Protein AF-A0A6G8Q8R7-F1 (afdb_monomer)

Radius of gyration: 25.83 Å; Cα contacts (8 Å, |Δi|>4): 378; chains: 1; bounding box: 47×75×87 Å

Foldseek 3Di:
DDDDDDDDDDDDDDDDDDDDDDDDDDDDDDDDDDDDDDDDDDDDDDDDDFPDPDPDDDDDDDDDDDDDDCPDQPVQLLVVLLVQLVCLLVVNAGPPPDVPDQAAQEAEQEFDDQDPPRHHDLQLLLLLVVVLVCVVVVSHQAYEYAFADDPYDDTRQVSSLVSSVVSPNDNVRYHGHHPDPDLLSRLQVVLVVCVVVVAQEYEYGHARSVQSVNCLSNVLSRHRYDYDHRCVGPCNPPPVSVVSSSVVSSVVSVVCSNPVVRGHDPDD

InterPro domains:
  IPR003848 Domain of unknown function DUF218 [PF02698] (106-239)
  IPR003848 Domain of unknown function DUF218 [cd06259] (106-253)
  IPR014729 Rossmann-like alpha/beta/alpha sandwich fold [G3DSA:3.40.50.620] (99-234)
  IPR051599 Cell Envelope Integrity and Synthesis Associated Protein [PTHR30336] (105-229)

pLDDT: mean 76.62, std 26.1, range [25.92, 98.75]

Structure (mmCIF, N/CA/C/O backbone):
data_AF-A0A6G8Q8R7-F1
#
_entry.id   AF-A0A6G8Q8R7-F1
#
loop_
_atom_site.group_PDB
_atom_site.id
_atom_site.type_symbol
_atom_site.label_atom_id
_atom_site.label_alt_id
_atom_site.label_comp_id
_atom_site.label_asym_id
_atom_site.label_entity_id
_atom_site.label_seq_id
_atom_site.pdbx_PDB_ins_code
_atom_site.Cartn_x
_atom_site.Cartn_y
_atom_site.Cartn_z
_atom_site.occupancy
_atom_site.B_iso_or_equiv
_atom_site.auth_seq_id
_atom_site.auth_comp_id
_atom_site.auth_asym_id
_atom_site.auth_atom_id
_atom_site.pdbx_PDB_model_num
ATOM 1 N N . MET A 1 1 ? -6.939 -31.362 57.458 1.00 43.97 1 MET A N 1
ATOM 2 C CA . MET A 1 1 ? -7.741 -32.439 56.838 1.00 43.97 1 MET A CA 1
ATOM 3 C C . MET A 1 1 ? -8.852 -31.807 56.014 1.00 43.97 1 MET A C 1
ATOM 5 O O . MET A 1 1 ? -9.764 -31.222 56.576 1.00 43.97 1 MET A O 1
ATOM 9 N N . ARG A 1 2 ? -8.697 -31.829 54.686 1.00 37.69 2 ARG A N 1
ATOM 10 C CA . ARG A 1 2 ? -9.661 -31.324 53.696 1.00 37.69 2 ARG A CA 1
ATOM 11 C C . ARG A 1 2 ? -10.749 -32.382 53.470 1.00 37.69 2 ARG A C 1
ATOM 13 O O . ARG A 1 2 ? -10.405 -33.553 53.345 1.00 37.69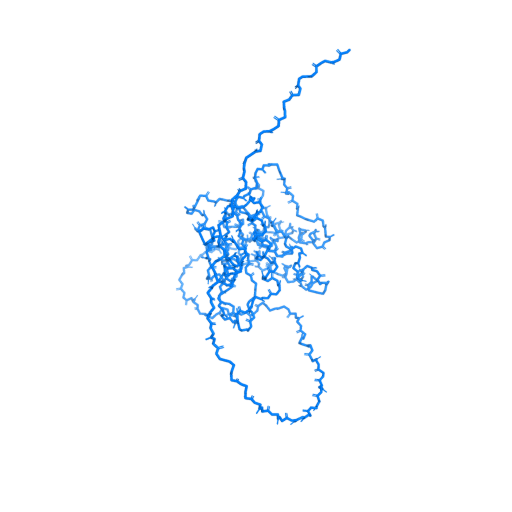 2 ARG A O 1
ATOM 20 N N . ARG A 1 3 ? -12.019 -31.983 53.358 1.00 43.38 3 ARG A N 1
ATOM 21 C CA . ARG A 1 3 ? -13.065 -32.779 52.695 1.00 43.38 3 ARG A CA 1
ATOM 22 C C . ARG A 1 3 ? -13.638 -31.957 51.546 1.00 43.38 3 ARG A C 1
ATOM 24 O O . ARG A 1 3 ? -14.248 -30.918 51.762 1.00 43.38 3 ARG A O 1
ATOM 31 N N . VAL A 1 4 ? -13.353 -32.430 50.342 1.00 49.56 4 VAL A N 1
ATOM 32 C CA . VAL A 1 4 ? -13.957 -32.033 49.069 1.00 49.56 4 VAL A CA 1
ATOM 33 C C . VAL A 1 4 ? -15.127 -32.992 48.828 1.00 49.56 4 VAL A C 1
ATOM 35 O O . VAL A 1 4 ? -14.943 -34.184 49.081 1.00 49.56 4 VAL A O 1
ATOM 38 N N . PRO A 1 5 ? -16.293 -32.547 48.340 1.00 56.31 5 PRO A N 1
ATOM 39 C CA . PRO A 1 5 ? -17.247 -33.445 47.708 1.00 56.31 5 PRO A CA 1
ATOM 40 C C . PRO A 1 5 ? -16.988 -33.499 46.198 1.00 56.31 5 PRO A C 1
ATOM 42 O O . PRO A 1 5 ? -17.049 -32.487 45.502 1.00 56.31 5 PRO A O 1
ATOM 45 N N . GLU A 1 6 ? -16.690 -34.704 45.721 1.00 39.25 6 GLU A N 1
ATOM 46 C CA . GLU A 1 6 ? -16.721 -35.103 44.316 1.00 39.25 6 GLU A CA 1
ATOM 47 C C . GLU A 1 6 ? -18.162 -35.090 43.790 1.00 39.25 6 GLU A C 1
ATOM 49 O O . GLU A 1 6 ? -19.072 -35.604 44.441 1.00 39.25 6 GLU A O 1
ATOM 54 N N . ILE A 1 7 ? -18.363 -34.570 42.578 1.00 47.28 7 ILE A N 1
ATOM 55 C CA . ILE A 1 7 ? -19.547 -34.866 41.767 1.00 47.28 7 ILE A CA 1
ATOM 56 C C . ILE A 1 7 ? -19.047 -35.215 40.362 1.00 47.28 7 ILE A C 1
ATOM 58 O O . ILE A 1 7 ? -18.476 -34.381 39.661 1.00 47.28 7 ILE A O 1
ATOM 62 N N . HIS A 1 8 ? -19.217 -36.486 39.995 1.00 43.44 8 HIS A N 1
ATOM 63 C CA . HIS A 1 8 ? -18.888 -37.060 38.688 1.00 43.44 8 HIS A CA 1
ATOM 64 C C . HIS A 1 8 ? -19.925 -36.651 37.608 1.00 43.44 8 HIS A C 1
ATOM 66 O O . HIS A 1 8 ? -21.044 -36.254 37.940 1.00 43.44 8 HIS A O 1
ATOM 72 N N . PRO A 1 9 ? -19.580 -36.763 36.308 1.00 44.16 9 PRO A N 1
ATOM 73 C CA . PRO A 1 9 ? -20.293 -36.178 35.182 1.00 44.16 9 PRO A CA 1
ATOM 74 C C . PRO A 1 9 ? -21.366 -37.116 34.610 1.00 44.16 9 PRO A C 1
ATOM 76 O O . PRO A 1 9 ? -21.192 -38.334 34.546 1.00 44.16 9 PRO A O 1
ATOM 79 N N . ALA A 1 10 ? -22.456 -36.537 34.106 1.00 39.41 10 ALA A N 1
ATOM 80 C CA . ALA A 1 10 ? -23.459 -37.262 33.335 1.00 39.41 10 ALA A CA 1
ATOM 81 C C . ALA A 1 10 ? -23.097 -37.250 31.841 1.00 39.41 10 ALA A C 1
ATOM 83 O O . ALA A 1 10 ? -23.277 -36.253 31.145 1.00 39.41 10 ALA A O 1
ATOM 84 N N . ALA A 1 11 ? -22.617 -38.393 31.353 1.00 37.38 11 ALA A N 1
ATOM 85 C CA . ALA A 1 11 ? -22.569 -38.738 29.939 1.00 37.38 11 ALA A CA 1
ATOM 86 C C . ALA A 1 11 ? -23.889 -39.417 29.518 1.00 37.38 11 ALA A C 1
ATOM 88 O O . ALA A 1 11 ? -24.319 -40.399 30.121 1.00 37.38 11 ALA A O 1
ATOM 89 N N . ARG A 1 12 ? -24.516 -38.909 28.455 1.00 39.84 12 ARG A N 1
ATOM 90 C CA . ARG A 1 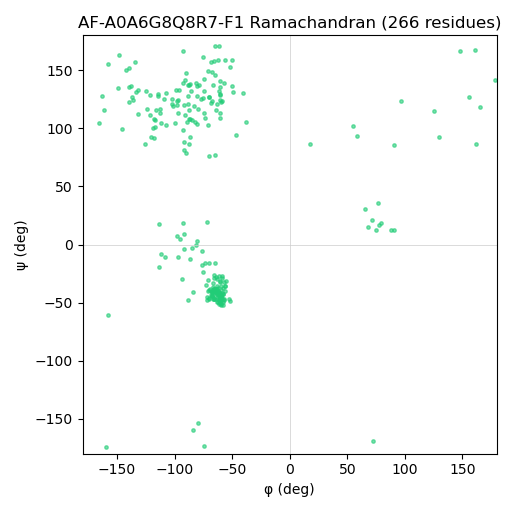12 ? -25.541 -39.554 27.608 1.00 39.84 12 ARG A CA 1
ATOM 91 C C . ARG A 1 12 ? -25.330 -38.954 26.215 1.00 39.84 12 ARG A C 1
ATOM 93 O O . ARG A 1 12 ? -25.169 -37.749 26.122 1.00 39.84 12 ARG A O 1
ATOM 100 N N . GLY A 1 13 ? -25.297 -39.636 25.083 1.00 32.91 13 GLY A N 1
ATOM 101 C CA . GLY A 1 13 ? -25.468 -41.024 24.692 1.00 32.91 13 GLY A CA 1
ATOM 102 C C . GLY A 1 13 ? -25.329 -41.026 23.160 1.00 32.91 13 GLY A C 1
ATOM 103 O O . GLY A 1 13 ? -25.736 -40.077 22.492 1.00 32.91 13 GLY A O 1
ATOM 104 N N . ILE A 1 14 ? -24.678 -42.050 22.621 1.00 37.16 14 ILE A N 1
ATOM 105 C CA . ILE A 1 14 ? -24.344 -42.223 21.202 1.00 37.16 14 ILE A CA 1
ATOM 106 C C . ILE A 1 14 ? -25.594 -42.614 20.396 1.00 37.16 14 ILE A C 1
ATOM 108 O O . ILE A 1 14 ? -26.380 -43.448 20.838 1.00 37.16 14 ILE A O 1
ATOM 112 N N . GLY A 1 15 ? -25.722 -42.096 19.170 1.00 33.47 15 GLY A N 1
ATOM 113 C CA . GLY A 1 15 ? -26.632 -42.622 18.149 1.00 33.47 15 GLY A CA 1
ATOM 114 C C . GLY A 1 15 ? -26.253 -42.137 16.738 1.00 33.47 15 GLY A C 1
ATOM 115 O O . GLY A 1 15 ? -26.321 -40.935 16.488 1.00 33.47 15 GLY A O 1
ATOM 116 N N . PRO A 1 16 ? -25.849 -43.020 15.801 1.00 42.03 16 PRO A N 1
ATOM 117 C CA . PRO A 1 16 ? -25.326 -42.622 14.495 1.00 42.03 16 PRO A CA 1
ATOM 118 C C . PRO A 1 16 ? -26.452 -42.471 13.461 1.00 42.03 16 PRO A C 1
ATOM 120 O O . PRO A 1 16 ? -27.319 -43.339 13.342 1.00 42.03 16 PRO A O 1
ATOM 123 N N . ARG A 1 17 ? -26.423 -41.416 12.634 1.00 39.69 17 ARG A N 1
ATOM 124 C CA . ARG A 1 17 ? -27.303 -41.305 11.456 1.00 39.69 17 ARG A CA 1
ATOM 125 C C . ARG A 1 17 ? -26.514 -41.216 10.147 1.00 39.69 17 ARG A C 1
ATOM 127 O O . ARG A 1 17 ? -26.026 -40.172 9.748 1.00 39.69 17 ARG A O 1
ATOM 134 N N . ARG A 1 18 ? -26.468 -42.390 9.507 1.00 38.56 18 ARG A N 1
ATOM 135 C CA . ARG A 1 18 ? -26.611 -42.693 8.070 1.00 38.56 18 ARG A CA 1
ATOM 136 C C . ARG A 1 18 ? -25.696 -41.968 7.071 1.00 38.56 18 ARG A C 1
ATOM 138 O O . ARG A 1 18 ? -25.984 -40.883 6.585 1.00 38.56 18 ARG A O 1
ATOM 145 N N . ARG A 1 19 ? -24.682 -42.724 6.629 1.00 33.94 19 ARG A N 1
ATOM 146 C CA . ARG A 1 19 ? -24.019 -42.590 5.324 1.00 33.94 19 ARG A CA 1
ATOM 147 C C . ARG A 1 19 ? -25.034 -42.816 4.195 1.00 33.94 19 ARG A C 1
ATOM 149 O O . ARG A 1 19 ? -25.505 -43.936 4.015 1.00 33.94 19 ARG A O 1
ATOM 156 N N . GLY A 1 20 ? -25.326 -41.775 3.422 1.00 33.81 20 GLY A N 1
ATOM 157 C CA . GLY A 1 20 ? -25.954 -41.885 2.107 1.00 33.81 20 GLY A CA 1
ATOM 158 C C . GLY A 1 20 ? -24.880 -42.078 1.042 1.00 33.81 20 GLY A C 1
ATOM 159 O O . GLY A 1 20 ? -24.117 -41.167 0.745 1.00 33.81 20 GLY A O 1
ATOM 160 N N . THR A 1 21 ? -24.788 -43.288 0.500 1.00 34.03 21 THR A N 1
ATOM 161 C CA . THR A 1 21 ? -23.950 -43.635 -0.652 1.00 34.03 21 THR A CA 1
ATOM 162 C C . THR A 1 21 ? -24.732 -43.300 -1.920 1.00 34.03 21 THR A C 1
ATOM 164 O O . THR A 1 21 ? -25.665 -44.016 -2.267 1.00 34.03 21 THR A O 1
ATOM 167 N N . VAL A 1 22 ? -24.359 -42.235 -2.634 1.00 39.81 22 VAL A N 1
ATOM 168 C CA . VAL A 1 22 ? -24.833 -42.011 -4.009 1.00 39.81 22 VAL A CA 1
ATOM 169 C C . VAL A 1 22 ? -23.733 -42.456 -4.962 1.00 39.81 22 VAL A C 1
ATOM 171 O O . VAL A 1 22 ? -22.691 -41.825 -5.116 1.00 39.81 22 VAL A O 1
ATOM 174 N N . ARG A 1 23 ? -23.964 -43.625 -5.557 1.00 34.00 23 ARG A N 1
ATOM 175 C CA . ARG A 1 23 ? -23.093 -44.300 -6.516 1.00 34.00 23 ARG A CA 1
ATOM 176 C C . ARG A 1 23 ? -23.444 -43.792 -7.921 1.00 34.00 23 ARG A C 1
ATOM 178 O O . ARG A 1 23 ? -24.258 -44.394 -8.609 1.00 34.00 23 ARG A O 1
ATOM 185 N N . GLY A 1 24 ? -22.846 -42.677 -8.337 1.00 33.47 24 GLY A N 1
ATOM 186 C CA . GLY A 1 24 ? -22.948 -42.142 -9.700 1.00 33.47 24 GLY A CA 1
ATOM 187 C C . GLY A 1 24 ? -21.809 -42.649 -10.583 1.00 33.47 24 GLY A C 1
ATOM 188 O O . GLY A 1 24 ? -20.693 -42.144 -10.529 1.00 33.47 24 GLY A O 1
ATOM 189 N N . ARG A 1 25 ? -22.083 -43.687 -11.374 1.00 35.06 25 ARG A N 1
ATOM 190 C CA . ARG A 1 25 ? -21.183 -44.286 -12.369 1.00 35.06 25 ARG A CA 1
ATOM 191 C C . ARG A 1 25 ? -21.089 -43.359 -13.592 1.00 35.06 25 ARG A C 1
ATOM 193 O O . ARG A 1 25 ? -22.060 -43.263 -14.331 1.00 35.06 25 ARG A O 1
ATOM 200 N N . VAL A 1 26 ? -19.923 -42.764 -13.863 1.00 38.59 26 VAL A N 1
ATOM 201 C CA . VAL A 1 26 ? -19.613 -42.166 -15.178 1.00 38.59 26 VAL A CA 1
ATOM 202 C C . VAL A 1 26 ? -18.363 -42.827 -15.756 1.00 38.59 26 VAL A C 1
ATOM 204 O O . VAL A 1 26 ? -17.358 -43.038 -15.080 1.00 38.59 26 VAL A O 1
ATOM 207 N N . ARG A 1 27 ? -18.518 -43.266 -17.007 1.00 32.56 27 ARG A N 1
ATOM 208 C CA . ARG A 1 27 ? -17.629 -44.124 -17.790 1.00 32.56 27 ARG A CA 1
ATOM 209 C C . ARG A 1 27 ? -16.238 -43.515 -17.986 1.00 32.56 27 ARG A C 1
ATOM 211 O O . ARG A 1 27 ? -16.108 -42.376 -18.413 1.00 32.56 27 ARG A O 1
ATOM 218 N N . ARG A 1 28 ? -15.216 -44.356 -17.798 1.00 30.97 28 ARG A N 1
ATOM 219 C CA . ARG A 1 28 ? -13.896 -44.210 -18.419 1.00 30.97 28 ARG A CA 1
ATOM 220 C C . ARG A 1 28 ? -14.012 -44.497 -19.918 1.00 30.97 28 ARG A C 1
ATOM 222 O O . ARG A 1 28 ? -14.443 -45.585 -20.291 1.00 30.97 28 ARG A O 1
ATOM 229 N N . THR A 1 29 ? -13.543 -43.577 -20.746 1.00 35.56 29 THR A N 1
ATOM 230 C CA . THR A 1 29 ? -13.064 -43.859 -22.103 1.00 35.56 29 THR A CA 1
ATOM 231 C C . THR A 1 29 ? -11.563 -43.596 -22.115 1.00 35.56 29 THR A C 1
ATOM 233 O O . THR A 1 29 ? -11.100 -42.485 -21.878 1.00 35.56 29 THR A O 1
ATOM 236 N N . VAL A 1 30 ? -10.799 -44.672 -22.298 1.00 33.09 30 VAL A N 1
ATOM 237 C CA . VAL A 1 30 ? -9.343 -44.661 -22.451 1.00 33.09 30 VAL A CA 1
ATOM 238 C C . VAL A 1 30 ? -9.070 -44.535 -23.946 1.00 33.09 30 VAL A C 1
ATOM 240 O O . VAL A 1 30 ? -9.374 -45.454 -24.699 1.00 33.09 30 VAL A O 1
ATOM 243 N N . GLY A 1 31 ? -8.532 -43.393 -24.369 1.00 31.06 31 GLY A N 1
ATOM 244 C CA . GLY A 1 31 ? -7.982 -43.184 -25.705 1.00 31.06 31 GLY A CA 1
ATOM 245 C C . GLY A 1 31 ? -6.464 -43.129 -25.611 1.00 31.06 31 GLY A C 1
ATOM 246 O O . GLY A 1 31 ? -5.905 -42.141 -25.145 1.00 31.06 31 GLY A O 1
ATOM 247 N N . ALA A 1 32 ? -5.811 -44.221 -26.001 1.00 32.91 32 ALA A N 1
ATOM 248 C CA . ALA A 1 32 ? -4.367 -44.321 -26.118 1.00 32.91 32 ALA A CA 1
ATOM 249 C C . ALA A 1 32 ? -3.890 -43.578 -27.378 1.00 32.91 32 ALA A C 1
ATOM 251 O O . ALA A 1 32 ? -4.343 -43.870 -28.479 1.00 32.91 32 ALA A O 1
ATOM 252 N N . GLY A 1 33 ? -2.948 -42.650 -27.213 1.00 30.53 33 GLY A N 1
ATOM 253 C CA . GLY A 1 33 ? -2.247 -41.977 -28.303 1.00 30.53 33 GLY A CA 1
ATOM 254 C C . GLY A 1 33 ? -0.814 -41.695 -27.873 1.00 30.53 33 GLY A C 1
ATOM 255 O O . GLY A 1 33 ? -0.554 -40.776 -27.104 1.00 30.53 33 GLY A O 1
ATOM 256 N N . ARG A 1 34 ? 0.106 -42.552 -28.314 1.00 30.66 34 ARG A N 1
ATOM 257 C CA . ARG A 1 34 ? 1.537 -42.536 -28.001 1.00 30.66 34 ARG A CA 1
ATOM 258 C C . ARG A 1 34 ? 2.273 -41.954 -29.204 1.00 30.66 34 ARG A C 1
ATOM 260 O O . ARG A 1 34 ? 2.223 -42.572 -30.258 1.00 30.66 34 ARG A O 1
ATOM 267 N N . LEU A 1 35 ? 3.012 -40.856 -29.037 1.00 36.50 35 LEU A N 1
ATOM 268 C CA . LEU A 1 35 ? 4.122 -40.491 -29.924 1.00 36.50 35 LEU A CA 1
ATOM 269 C C . LEU A 1 35 ? 5.301 -39.946 -29.098 1.00 36.50 35 LEU A C 1
ATOM 271 O O . LEU A 1 35 ? 5.164 -39.009 -28.317 1.00 36.50 35 LEU A O 1
ATOM 275 N N . ARG A 1 36 ? 6.450 -40.617 -29.271 1.00 30.28 36 ARG A N 1
ATOM 276 C CA . ARG A 1 36 ? 7.832 -40.161 -29.005 1.00 30.28 36 ARG A CA 1
ATOM 277 C C . ARG A 1 36 ? 8.094 -38.857 -29.790 1.00 30.28 36 ARG A C 1
ATOM 279 O O . ARG A 1 36 ? 7.452 -38.667 -30.810 1.00 30.28 36 ARG A O 1
ATOM 286 N N . GLY A 1 37 ? 9.038 -37.969 -29.488 1.00 27.61 37 GLY A N 1
ATOM 287 C CA . GLY A 1 37 ? 10.196 -37.939 -28.595 1.00 27.61 37 GLY A CA 1
ATOM 288 C C . GLY A 1 37 ? 11.142 -36.805 -29.059 1.00 27.61 37 GLY A C 1
ATOM 289 O O . GLY A 1 37 ? 10.984 -36.310 -30.171 1.00 27.61 37 GLY A O 1
ATOM 290 N N . GLY A 1 38 ? 12.128 -36.441 -28.227 1.00 28.58 38 GLY A N 1
ATOM 291 C CA . GLY A 1 38 ? 13.194 -35.456 -28.511 1.00 28.58 38 GLY A CA 1
ATOM 292 C C . GLY A 1 38 ? 12.862 -34.063 -27.959 1.00 28.58 38 GLY A C 1
ATOM 293 O O . GLY A 1 38 ? 11.796 -33.541 -28.235 1.00 28.58 38 GLY A O 1
ATOM 294 N N . GLY A 1 39 ? 13.652 -33.403 -27.115 1.00 25.92 39 GLY A N 1
ATOM 295 C CA . GLY A 1 39 ? 15.092 -33.467 -26.877 1.00 25.92 39 GLY A CA 1
ATOM 296 C C . GLY A 1 39 ? 15.628 -32.039 -27.026 1.00 25.92 39 GLY A C 1
ATOM 297 O O . GLY A 1 39 ? 15.547 -31.493 -28.119 1.00 25.92 39 GLY A O 1
ATOM 298 N N . GLY A 1 40 ? 16.137 -31.436 -25.946 1.00 27.81 40 GLY A N 1
ATOM 299 C CA . GLY A 1 40 ? 16.845 -30.149 -26.000 1.00 27.81 40 GLY A CA 1
ATOM 300 C C . GLY A 1 40 ? 16.358 -29.108 -24.994 1.00 27.81 40 GLY A C 1
ATOM 301 O O . GLY A 1 40 ? 15.461 -28.324 -25.283 1.00 27.81 40 GLY A O 1
ATOM 302 N N . ASP A 1 41 ? 17.003 -29.087 -23.830 1.00 40.00 41 ASP A N 1
ATOM 303 C CA . ASP A 1 41 ? 17.100 -27.915 -22.958 1.00 40.00 41 ASP A CA 1
ATOM 304 C C . ASP A 1 41 ? 18.099 -26.928 -23.590 1.00 40.00 41 ASP A C 1
ATOM 306 O O . ASP A 1 41 ? 19.189 -27.345 -24.000 1.00 40.00 41 ASP A O 1
ATOM 310 N N . PRO A 1 42 ? 17.755 -25.632 -23.689 1.00 36.19 42 PRO A N 1
ATOM 311 C CA . PRO A 1 42 ? 18.771 -24.654 -23.348 1.00 36.19 42 PRO A CA 1
ATOM 312 C C . PRO A 1 42 ? 18.227 -23.509 -22.487 1.00 36.19 42 PRO A C 1
ATOM 314 O O . PRO A 1 42 ? 17.379 -22.716 -22.893 1.00 36.19 42 PRO A O 1
ATOM 317 N N . ALA A 1 43 ? 18.894 -23.345 -21.348 1.00 30.77 43 ALA A N 1
ATOM 318 C CA . ALA A 1 43 ? 19.264 -22.067 -20.755 1.00 30.77 43 ALA A CA 1
ATOM 319 C C . ALA A 1 43 ? 18.107 -21.107 -20.430 1.00 30.77 43 ALA A C 1
ATOM 321 O O . ALA A 1 43 ? 17.750 -20.197 -21.181 1.00 30.77 43 ALA A O 1
ATOM 322 N N . VAL A 1 44 ? 17.658 -21.220 -19.180 1.00 37.62 44 VAL A N 1
ATOM 323 C CA . VAL A 1 44 ? 16.979 -20.179 -18.402 1.00 37.62 44 VAL A CA 1
ATOM 324 C C . VAL A 1 44 ? 17.737 -18.846 -18.518 1.00 37.62 44 VAL A C 1
ATOM 326 O O . VAL A 1 44 ? 18.664 -18.551 -17.760 1.00 37.62 44 VAL A O 1
ATOM 329 N N . ARG A 1 45 ? 17.325 -17.994 -19.462 1.00 30.48 45 ARG A N 1
ATOM 330 C CA . ARG A 1 45 ? 17.718 -16.581 -19.501 1.00 30.48 45 ARG A CA 1
ATOM 331 C C . ARG A 1 45 ? 16.846 -15.811 -18.514 1.00 30.48 45 ARG A C 1
ATOM 333 O O . ARG A 1 45 ? 15.683 -15.526 -18.773 1.00 30.48 45 ARG A O 1
ATOM 340 N N . ARG A 1 46 ? 17.434 -15.464 -17.367 1.00 30.11 46 ARG A N 1
ATOM 341 C CA . ARG A 1 46 ? 16.866 -14.527 -16.388 1.00 30.11 46 ARG A CA 1
ATOM 342 C C . ARG A 1 46 ? 16.658 -13.153 -17.048 1.00 30.11 46 ARG A C 1
ATOM 344 O O . ARG A 1 46 ? 17.654 -12.566 -17.481 1.00 30.11 46 ARG A O 1
ATOM 351 N N . PRO A 1 47 ? 15.444 -12.579 -17.082 1.00 33.44 47 PRO A N 1
ATOM 352 C CA . PRO A 1 47 ? 15.316 -11.152 -17.312 1.00 33.44 47 PRO A CA 1
ATOM 353 C C . PRO A 1 47 ? 15.826 -10.409 -16.072 1.00 33.44 47 PRO A C 1
ATOM 355 O O . PRO A 1 47 ? 15.432 -10.690 -14.939 1.00 33.44 47 PRO A O 1
ATOM 358 N N . ARG A 1 48 ? 16.757 -9.478 -16.294 1.00 31.12 48 ARG A N 1
ATOM 359 C CA . ARG A 1 48 ? 17.263 -8.546 -15.282 1.00 31.12 48 ARG A CA 1
ATOM 360 C C . ARG A 1 48 ? 16.107 -7.639 -14.838 1.00 31.12 48 ARG A C 1
ATOM 362 O O . ARG A 1 48 ? 15.597 -6.875 -15.649 1.00 31.12 48 ARG A O 1
ATOM 369 N N . HIS A 1 49 ? 15.708 -7.724 -13.570 1.00 33.19 49 HIS A N 1
ATOM 370 C CA . HIS A 1 49 ? 14.723 -6.835 -12.948 1.00 33.19 49 HIS A CA 1
ATOM 371 C C . HIS A 1 49 ? 15.417 -5.698 -12.175 1.00 33.19 49 HIS A C 1
ATOM 373 O O . HIS A 1 49 ? 16.228 -5.952 -11.285 1.00 33.19 49 HIS A O 1
ATOM 379 N N . ALA A 1 50 ? 15.062 -4.456 -12.519 1.00 32.34 50 ALA A N 1
ATOM 380 C CA . ALA A 1 50 ? 15.219 -3.203 -11.766 1.00 32.34 50 ALA A CA 1
ATOM 381 C C . ALA A 1 50 ? 14.179 -2.189 -12.326 1.00 32.34 50 ALA A C 1
ATOM 383 O O . ALA A 1 50 ? 13.695 -2.406 -13.436 1.00 32.34 50 ALA A O 1
ATOM 384 N N . PRO A 1 51 ? 13.741 -1.175 -11.556 1.00 36.84 51 PRO A N 1
ATOM 385 C CA . PRO A 1 51 ? 12.345 -1.035 -11.137 1.00 36.84 51 PRO A CA 1
ATOM 386 C C . PRO A 1 51 ? 11.461 -0.274 -12.135 1.00 36.84 51 PRO A C 1
ATOM 388 O O . PRO A 1 51 ? 11.843 0.763 -12.670 1.00 36.84 51 PRO A O 1
ATOM 391 N N . ASP A 1 52 ? 10.254 -0.801 -12.339 1.00 36.59 52 ASP A N 1
ATOM 392 C CA . ASP A 1 52 ? 9.266 -0.288 -13.285 1.00 36.59 52 ASP A CA 1
ATOM 393 C C . ASP A 1 52 ? 8.424 0.815 -12.622 1.00 36.59 52 ASP A C 1
ATOM 395 O O . ASP A 1 52 ? 7.451 0.552 -11.924 1.00 36.59 52 ASP A O 1
ATOM 399 N N . GLU A 1 53 ? 8.859 2.061 -12.797 1.00 41.22 53 GLU A N 1
ATOM 400 C CA . GLU A 1 53 ? 8.086 3.283 -12.526 1.00 41.22 53 GLU A CA 1
ATOM 401 C C . GLU A 1 53 ? 7.359 3.753 -13.808 1.00 41.22 53 GLU A C 1
ATOM 403 O O . GLU A 1 53 ? 6.971 4.911 -13.938 1.00 41.22 53 GLU A O 1
ATOM 408 N N . ARG A 1 54 ? 7.205 2.864 -14.806 1.00 44.34 54 ARG A N 1
ATOM 409 C CA . ARG A 1 54 ? 6.606 3.168 -16.109 1.00 44.34 54 ARG A CA 1
ATOM 410 C C . ARG A 1 54 ? 5.461 2.216 -16.433 1.00 44.34 54 ARG A C 1
ATOM 412 O O . ARG A 1 54 ? 5.595 1.295 -17.233 1.00 44.34 54 ARG A O 1
ATOM 419 N N . GLN A 1 55 ? 4.273 2.561 -15.964 1.00 40.56 55 GLN A N 1
ATOM 420 C CA . GLN A 1 55 ? 3.132 2.552 -16.874 1.00 40.56 55 GLN A CA 1
ATOM 421 C C . GLN A 1 55 ? 2.616 3.975 -16.966 1.00 40.56 55 GLN A C 1
ATOM 423 O O . GLN A 1 55 ? 2.146 4.574 -16.011 1.00 40.56 55 GLN A O 1
ATOM 428 N N . HIS A 1 56 ? 2.893 4.552 -18.125 1.00 33.56 56 HIS A N 1
ATOM 429 C CA . HIS A 1 56 ? 2.643 5.932 -18.460 1.00 33.56 56 HIS A CA 1
ATOM 430 C C . HIS A 1 56 ? 1.158 6.265 -18.337 1.00 33.56 56 HIS A C 1
ATOM 432 O O . HIS A 1 56 ? 0.354 5.699 -19.075 1.00 33.56 56 HIS A O 1
ATOM 438 N N . ALA A 1 57 ? 0.867 7.269 -17.508 1.00 35.53 57 ALA A N 1
ATOM 439 C CA . ALA A 1 57 ? -0.276 8.156 -17.649 1.00 35.53 57 ALA A CA 1
ATOM 440 C C . ALA A 1 57 ? -0.510 8.456 -19.140 1.00 35.53 57 ALA A C 1
ATOM 442 O O . ALA A 1 57 ? 0.254 9.194 -19.774 1.00 35.53 57 ALA A O 1
ATOM 443 N N . ARG A 1 58 ? -1.541 7.847 -19.723 1.00 30.94 58 ARG A N 1
ATOM 444 C CA . ARG A 1 58 ? -2.079 8.243 -21.022 1.00 30.94 58 ARG A CA 1
ATOM 445 C C . ARG A 1 58 ? -3.510 8.705 -20.816 1.00 30.94 58 ARG A C 1
ATOM 447 O O . ARG A 1 58 ? -4.427 7.903 -20.783 1.00 30.94 58 ARG A O 1
ATOM 454 N N . GLY A 1 59 ? -3.641 10.029 -20.785 1.00 31.30 59 GLY A N 1
ATOM 455 C CA . GLY A 1 59 ? -4.836 10.736 -21.223 1.00 31.30 59 GLY A CA 1
ATOM 456 C C . GLY A 1 59 ? -5.882 10.984 -20.148 1.00 31.30 59 GLY A C 1
ATOM 457 O O . GLY A 1 59 ? -6.868 10.266 -20.090 1.00 31.30 59 GLY A O 1
ATOM 458 N N . SER A 1 60 ? -5.719 12.079 -19.400 1.00 29.16 60 SER A N 1
ATOM 459 C CA . SER A 1 60 ? -6.806 13.028 -19.110 1.00 29.16 60 SER A CA 1
ATOM 460 C C . SER A 1 60 ? -6.234 14.336 -18.552 1.00 29.16 60 SER A C 1
ATOM 462 O O . SER A 1 60 ? -5.807 14.422 -17.407 1.00 29.16 60 SER A O 1
ATOM 464 N N . ALA A 1 61 ? -6.215 15.367 -19.390 1.00 32.50 61 ALA A N 1
ATOM 465 C CA . ALA A 1 61 ? -6.302 16.772 -18.999 1.00 32.50 61 ALA A CA 1
ATOM 466 C C . ALA A 1 61 ? -7.168 17.457 -20.079 1.00 32.50 61 ALA A C 1
ATOM 468 O O . ALA A 1 61 ? -7.102 17.001 -21.224 1.00 32.50 61 ALA A O 1
ATOM 469 N N . PRO A 1 62 ? -7.941 18.523 -19.784 1.00 43.66 62 PRO A N 1
ATOM 470 C CA . PRO A 1 62 ? -7.722 19.463 -18.683 1.00 43.66 62 PRO A CA 1
ATOM 471 C C . PRO A 1 62 ? -8.975 19.824 -17.862 1.00 43.66 62 PRO A C 1
ATOM 473 O O . PRO A 1 62 ? -10.097 19.814 -18.358 1.00 43.66 62 PRO A O 1
ATOM 476 N N . GLY A 1 63 ? -8.756 20.266 -16.624 1.00 32.75 63 GLY A N 1
ATOM 477 C CA . GLY A 1 63 ? -9.770 20.989 -15.861 1.00 32.75 63 GLY A CA 1
ATOM 478 C C . GLY A 1 63 ? -9.475 21.013 -14.372 1.00 32.75 63 GLY A C 1
ATOM 479 O O . GLY A 1 63 ? -9.917 20.125 -13.666 1.00 32.75 63 GLY A O 1
ATOM 480 N N . GLU A 1 64 ? -8.683 21.991 -13.928 1.00 38.84 64 GLU A N 1
ATOM 481 C CA . GLU A 1 64 ? -8.968 22.856 -12.768 1.00 38.84 64 GLU A CA 1
ATOM 482 C C . GLU A 1 64 ? -7.695 23.595 -12.339 1.00 38.84 64 GLU A C 1
ATOM 484 O O . GLU A 1 64 ? -6.654 23.018 -12.018 1.00 38.84 64 GLU A O 1
ATOM 489 N N . GLY A 1 65 ? -7.773 24.924 -12.414 1.00 44.56 65 GLY A N 1
ATOM 490 C CA . GLY A 1 65 ? -6.685 25.823 -12.081 1.00 44.56 65 GLY A CA 1
ATOM 491 C C . GLY A 1 65 ? -6.372 25.783 -10.592 1.00 44.56 65 GLY A C 1
ATOM 492 O O . GLY A 1 65 ? -7.211 26.094 -9.755 1.00 44.56 65 GLY A O 1
ATOM 493 N N . ILE A 1 66 ? -5.119 25.483 -10.266 1.00 44.53 66 ILE A N 1
ATOM 494 C CA . ILE A 1 66 ? -4.552 25.760 -8.950 1.00 44.53 66 ILE A CA 1
ATOM 495 C C . ILE A 1 66 ? -3.400 26.728 -9.179 1.00 44.53 66 ILE A C 1
ATOM 497 O O . ILE A 1 66 ? -2.257 26.338 -9.417 1.00 44.53 66 ILE A O 1
ATOM 501 N N . GLY A 1 67 ? -3.708 28.022 -9.111 1.00 45.91 67 GLY A N 1
ATOM 502 C CA . GLY A 1 67 ? -2.683 29.022 -8.867 1.00 45.91 67 GLY A CA 1
ATOM 503 C C . GLY A 1 67 ? -2.044 28.718 -7.515 1.00 45.91 67 GLY A C 1
ATOM 504 O O . GLY A 1 67 ? -2.677 28.891 -6.477 1.00 45.91 67 GLY A O 1
ATOM 505 N N . ARG A 1 68 ? -0.798 28.238 -7.499 1.00 50.06 68 ARG A N 1
ATOM 506 C CA . ARG A 1 68 ? -0.025 28.120 -6.259 1.00 50.06 68 ARG A CA 1
ATOM 507 C C . ARG A 1 68 ? 1.284 28.873 -6.383 1.00 50.06 68 ARG A C 1
ATOM 509 O O . ARG A 1 68 ? 2.160 28.528 -7.169 1.00 50.06 68 ARG A O 1
ATOM 516 N N . ARG A 1 69 ? 1.391 29.894 -5.527 1.00 43.66 69 ARG A N 1
ATOM 517 C CA . ARG A 1 69 ? 2.647 30.466 -5.047 1.00 43.66 69 ARG A CA 1
ATOM 518 C C . ARG A 1 69 ? 3.635 29.330 -4.775 1.00 43.66 69 ARG A C 1
ATOM 520 O O . ARG A 1 69 ? 3.293 28.376 -4.074 1.00 43.66 69 ARG A O 1
ATOM 527 N N . LEU A 1 70 ? 4.848 29.461 -5.303 1.00 40.62 70 LEU A N 1
ATOM 528 C CA . LEU A 1 70 ? 5.998 28.620 -4.980 1.00 40.62 70 LEU A CA 1
ATOM 529 C C . LEU A 1 70 ? 6.371 28.837 -3.503 1.00 40.62 70 LEU A C 1
ATOM 531 O O . LEU A 1 70 ? 7.296 29.575 -3.183 1.00 40.62 70 LEU A O 1
ATOM 535 N N . SER A 1 71 ? 5.624 28.245 -2.571 1.00 53.34 71 SER A N 1
ATOM 536 C CA . SER A 1 71 ? 6.134 28.048 -1.217 1.00 53.34 71 SER A CA 1
ATOM 537 C C . SER A 1 71 ? 7.250 27.012 -1.329 1.00 53.34 71 SER A C 1
ATOM 539 O O . SER A 1 71 ? 7.001 25.927 -1.856 1.00 53.34 71 SER A O 1
ATOM 541 N N . GLY A 1 72 ? 8.465 27.362 -0.904 1.00 60.44 72 GLY A N 1
ATOM 542 C CA . GLY A 1 72 ? 9.656 26.523 -1.046 1.00 60.44 72 GLY A CA 1
ATOM 543 C C . GLY A 1 72 ? 9.468 25.082 -0.556 1.00 60.44 72 GLY A C 1
ATOM 544 O O . GLY A 1 72 ? 8.574 24.787 0.238 1.00 60.44 72 GLY A O 1
ATOM 545 N N . ILE A 1 73 ? 10.328 24.181 -1.042 1.00 62.44 73 ILE A N 1
ATOM 546 C CA . ILE A 1 73 ? 10.331 22.758 -0.668 1.00 62.44 73 ILE A CA 1
ATOM 547 C C . ILE A 1 73 ? 10.283 22.646 0.867 1.00 62.44 73 ILE A C 1
ATOM 549 O O . ILE A 1 73 ? 11.094 23.302 1.530 1.00 62.44 73 ILE A O 1
ATOM 553 N N . PRO A 1 74 ? 9.388 21.825 1.457 1.00 73.12 74 PRO A N 1
ATOM 554 C CA . PRO A 1 74 ? 9.322 21.629 2.903 1.00 73.12 74 PRO A CA 1
ATOM 555 C C . PRO A 1 74 ? 10.550 20.839 3.388 1.00 73.12 74 PRO A C 1
ATOM 557 O O . PRO A 1 74 ? 10.477 19.645 3.676 1.00 73.12 74 PRO A O 1
ATOM 560 N N . PHE A 1 75 ? 11.702 21.510 3.467 1.00 80.38 75 PHE A N 1
ATOM 561 C CA . PHE A 1 75 ? 13.017 20.904 3.686 1.00 80.38 75 PHE A CA 1
ATOM 562 C C . PHE A 1 75 ? 13.070 20.064 4.965 1.00 80.38 75 PHE A C 1
ATOM 564 O O . PHE A 1 75 ? 13.613 18.964 4.957 1.00 80.38 75 PHE A O 1
ATOM 571 N N . LYS A 1 76 ? 12.432 20.537 6.046 1.00 83.31 76 LYS A N 1
ATOM 572 C CA . LYS A 1 76 ? 12.338 19.798 7.316 1.00 83.31 76 LYS A CA 1
ATOM 573 C C . LYS A 1 76 ? 11.606 18.463 7.156 1.00 83.31 76 LYS A C 1
ATOM 575 O O . LYS A 1 76 ? 12.095 17.446 7.635 1.00 83.31 76 LYS A O 1
ATOM 580 N N . GLY A 1 77 ? 10.474 18.458 6.452 1.00 84.75 77 GLY A N 1
ATOM 581 C CA . GLY A 1 77 ? 9.689 17.244 6.237 1.00 84.75 77 GLY A CA 1
ATOM 582 C C . GLY A 1 77 ? 10.345 16.277 5.248 1.00 84.75 77 GLY A C 1
ATOM 583 O O . GLY A 1 77 ? 10.273 15.064 5.436 1.00 84.75 77 GLY A O 1
ATOM 584 N N . LEU A 1 78 ? 11.038 16.792 4.227 1.00 88.75 78 LEU A N 1
ATOM 585 C CA . LEU A 1 78 ? 11.846 15.964 3.327 1.00 88.75 78 LEU A CA 1
ATOM 586 C C . LEU A 1 78 ? 13.021 15.314 4.074 1.00 88.75 78 LEU A C 1
ATOM 588 O O . LEU A 1 78 ? 13.225 14.108 3.960 1.00 88.75 78 LEU A O 1
ATOM 592 N N . LEU A 1 79 ? 13.760 16.089 4.875 1.00 90.06 79 LEU A N 1
ATOM 593 C CA . LEU A 1 79 ? 14.858 15.572 5.691 1.00 90.06 79 LEU A CA 1
ATOM 594 C C . LEU A 1 79 ? 14.362 14.509 6.676 1.00 90.06 79 LEU A C 1
ATOM 596 O O . LEU A 1 79 ? 14.972 13.448 6.781 1.00 90.06 79 LEU A O 1
ATOM 600 N N . PHE A 1 80 ? 13.237 14.760 7.350 1.00 89.75 80 PHE A N 1
ATOM 601 C CA . PHE A 1 80 ? 12.607 13.778 8.228 1.00 89.75 80 PHE A CA 1
ATOM 602 C C . PHE A 1 80 ? 12.261 12.487 7.476 1.00 89.75 80 PHE A C 1
ATOM 604 O O . PHE A 1 80 ? 12.666 11.412 7.910 1.00 89.75 80 PHE A O 1
ATOM 611 N N . GLY A 1 81 ? 11.593 12.580 6.321 1.00 90.62 81 GLY A N 1
ATOM 612 C CA . GLY A 1 81 ? 11.243 11.413 5.506 1.00 90.62 81 GLY A CA 1
ATOM 613 C C . GLY A 1 81 ? 12.465 10.598 5.067 1.00 90.62 81 GLY A C 1
ATOM 614 O O . GLY A 1 81 ? 12.449 9.373 5.149 1.00 90.62 81 GLY A O 1
ATOM 615 N N . LEU A 1 82 ? 13.556 11.256 4.666 1.00 93.38 82 LEU A N 1
ATOM 616 C CA . LEU A 1 82 ? 14.804 10.579 4.293 1.00 93.38 82 LEU A CA 1
ATOM 617 C C . LEU A 1 82 ? 15.487 9.900 5.493 1.00 93.38 82 LEU A C 1
ATOM 619 O O . LEU A 1 82 ? 15.996 8.785 5.365 1.00 93.38 82 LEU A O 1
ATOM 623 N N . LEU A 1 83 ? 15.485 10.540 6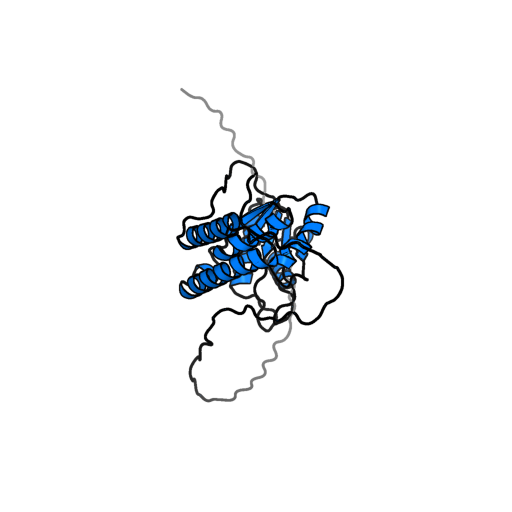.667 1.00 93.12 83 LEU A N 1
ATOM 624 C CA . LEU A 1 83 ? 16.018 9.951 7.899 1.00 93.12 83 LEU A CA 1
ATOM 625 C C . LEU A 1 83 ? 15.183 8.756 8.369 1.00 93.12 83 LEU A C 1
ATOM 627 O O . LEU A 1 83 ? 15.748 7.758 8.819 1.00 93.12 83 LEU A O 1
ATOM 631 N N . GLU A 1 84 ? 13.862 8.841 8.242 1.00 92.44 84 GLU A N 1
ATOM 632 C CA . GLU A 1 84 ? 12.941 7.752 8.556 1.00 92.44 84 GLU A CA 1
ATOM 633 C C . GLU A 1 84 ? 13.149 6.569 7.604 1.00 92.44 84 GLU A C 1
ATOM 635 O O . GLU A 1 84 ? 13.322 5.435 8.047 1.00 92.44 84 GLU A O 1
ATOM 640 N N . LEU A 1 85 ? 13.271 6.835 6.300 1.00 93.31 85 LEU A N 1
ATOM 641 C CA . LEU A 1 85 ? 13.594 5.820 5.298 1.00 93.31 85 LEU A CA 1
ATOM 642 C C . LEU A 1 85 ? 14.929 5.122 5.597 1.00 93.31 85 LEU A C 1
ATOM 644 O O . LEU A 1 85 ? 15.021 3.895 5.519 1.00 93.31 85 LEU A O 1
ATOM 648 N N . LEU A 1 86 ? 15.956 5.880 5.992 1.00 94.44 86 LEU A N 1
ATOM 649 C CA . LEU A 1 86 ? 17.240 5.321 6.416 1.00 94.44 86 LEU A CA 1
ATOM 650 C C . LEU A 1 86 ? 17.116 4.501 7.711 1.00 94.44 86 LEU A C 1
ATOM 652 O O . LEU A 1 86 ? 17.767 3.464 7.842 1.00 94.44 86 LEU A O 1
ATOM 656 N N . SER A 1 87 ? 16.294 4.943 8.665 1.00 92.69 87 SER A N 1
ATOM 657 C CA . SER A 1 87 ? 16.009 4.216 9.908 1.00 92.69 87 SER A CA 1
ATOM 658 C C . SER A 1 87 ? 15.393 2.846 9.618 1.00 92.69 87 SER A C 1
ATOM 660 O O . SER A 1 87 ? 15.926 1.822 10.060 1.00 92.69 87 SER A O 1
ATOM 662 N N . VAL A 1 88 ? 14.343 2.821 8.791 1.00 92.31 88 VAL A N 1
ATOM 663 C CA . VAL A 1 88 ? 13.673 1.593 8.350 1.00 92.31 88 VAL A CA 1
ATOM 664 C C . VAL A 1 88 ? 14.653 0.697 7.603 1.00 92.31 88 VAL A C 1
ATOM 666 O O . VAL A 1 88 ? 14.782 -0.470 7.956 1.00 92.31 88 VAL A O 1
ATOM 669 N N . TYR A 1 89 ? 15.422 1.233 6.650 1.00 92.75 89 TYR A N 1
ATOM 670 C CA . TYR A 1 89 ? 16.427 0.470 5.900 1.00 92.75 89 TYR A CA 1
ATOM 671 C C . TYR A 1 89 ? 17.469 -0.210 6.803 1.00 92.75 89 TYR A C 1
ATOM 673 O O . TYR A 1 89 ? 17.888 -1.336 6.534 1.00 92.75 89 TYR A O 1
ATOM 681 N N . ARG A 1 90 ? 17.859 0.442 7.907 1.00 92.81 90 ARG A N 1
ATOM 682 C CA . ARG A 1 90 ? 18.787 -0.106 8.913 1.00 92.81 90 ARG A CA 1
ATOM 683 C C . ARG A 1 90 ? 18.130 -1.071 9.907 1.00 92.81 90 ARG A C 1
ATOM 685 O O . ARG A 1 90 ? 18.810 -1.520 10.824 1.00 92.81 90 ARG A O 1
ATOM 692 N N . GLY A 1 91 ? 16.842 -1.380 9.746 1.00 87.06 91 GLY A N 1
ATOM 693 C CA . GLY A 1 91 ? 16.101 -2.310 10.599 1.00 87.06 91 GLY A CA 1
ATOM 694 C C . GLY A 1 91 ? 15.671 -1.728 11.946 1.00 87.06 91 GLY A C 1
ATOM 695 O O . GLY A 1 91 ? 15.345 -2.486 12.850 1.00 87.06 91 GLY A O 1
ATOM 696 N N . ARG A 1 92 ? 15.674 -0.398 12.103 1.00 85.94 92 ARG A N 1
ATOM 697 C CA . ARG A 1 92 ? 15.288 0.266 13.362 1.00 85.94 92 ARG A CA 1
ATOM 698 C C . ARG A 1 92 ? 13.777 0.492 13.505 1.00 85.94 92 ARG A C 1
ATOM 700 O O . ARG A 1 92 ? 13.347 0.978 14.543 1.00 85.94 92 ARG A O 1
ATOM 707 N N . GLY A 1 93 ? 12.988 0.144 12.485 1.00 81.69 93 GLY A N 1
ATOM 708 C CA . GLY A 1 93 ? 11.538 0.357 12.464 1.00 81.69 93 GLY A CA 1
ATOM 709 C C . GLY A 1 93 ? 11.134 1.827 12.297 1.00 81.69 93 GLY A C 1
ATOM 710 O O . GLY A 1 93 ? 11.972 2.677 11.976 1.00 81.69 93 GLY A O 1
ATOM 711 N N . PHE A 1 94 ? 9.838 2.095 12.492 1.00 81.19 94 PHE A N 1
ATOM 712 C CA . PHE A 1 94 ? 9.234 3.429 12.403 1.00 81.19 94 PHE A CA 1
ATOM 713 C C . PHE A 1 94 ? 9.229 4.141 13.759 1.00 81.19 94 PHE A C 1
ATOM 715 O O . PHE A 1 94 ? 8.971 3.523 14.793 1.00 81.19 94 PHE A O 1
ATOM 722 N N . ARG A 1 95 ? 9.480 5.451 13.761 1.00 68.88 95 ARG A N 1
ATOM 723 C CA . ARG A 1 95 ? 9.461 6.313 14.950 1.00 68.88 95 ARG A CA 1
ATOM 724 C C . ARG A 1 95 ? 8.033 6.731 15.325 1.00 68.88 95 ARG A C 1
ATOM 726 O O . ARG A 1 95 ? 7.259 7.163 14.474 1.00 68.88 95 ARG A O 1
ATOM 733 N N . GLY A 1 96 ? 7.713 6.683 16.623 1.00 58.47 96 GLY A N 1
ATOM 734 C CA . GLY A 1 96 ? 6.432 7.158 17.177 1.00 58.47 96 GLY A CA 1
ATOM 735 C C . GLY A 1 96 ? 5.251 6.216 16.933 1.00 58.47 96 GLY A C 1
ATOM 736 O O . GLY A 1 96 ? 4.151 6.680 16.631 1.00 58.47 96 GLY A O 1
ATOM 737 N N . HIS A 1 97 ? 5.506 4.905 16.975 1.00 54.34 97 HIS A N 1
ATOM 738 C CA . HIS A 1 97 ? 4.467 3.880 17.005 1.00 54.34 97 HIS A CA 1
ATOM 739 C C . HIS A 1 97 ? 4.156 3.554 18.467 1.00 54.34 97 HIS A C 1
ATOM 741 O O . HIS A 1 97 ? 4.697 2.619 19.055 1.00 54.34 97 HIS A O 1
ATOM 747 N N . ASP A 1 98 ? 3.333 4.393 19.075 1.00 48.66 98 ASP A N 1
ATOM 748 C CA . ASP A 1 98 ? 2.907 4.228 20.454 1.00 48.66 98 ASP A CA 1
ATOM 749 C C . ASP A 1 98 ? 1.745 3.221 20.423 1.00 48.66 98 ASP A C 1
ATOM 751 O O . ASP A 1 98 ? 0.638 3.556 20.003 1.00 48.66 98 ASP A O 1
ATOM 755 N N . SER A 1 99 ? 1.976 1.973 20.838 1.00 52.09 99 SER A N 1
ATOM 756 C CA . SER A 1 99 ? 0.944 0.915 20.908 1.00 52.09 99 SER A CA 1
ATOM 757 C C . SER A 1 99 ? -0.071 1.120 22.047 1.00 52.09 99 SER A C 1
ATOM 759 O O . SER A 1 99 ? -0.730 0.180 22.489 1.00 52.09 99 SER A O 1
ATOM 761 N N . SER A 1 100 ? -0.175 2.339 22.567 1.00 43.94 100 SER A N 1
ATOM 762 C CA . SER A 1 100 ? -0.981 2.680 23.733 1.00 43.94 100 SER A CA 1
ATOM 763 C C . SER A 1 100 ? -2.389 3.076 23.286 1.00 43.94 100 SER A C 1
ATOM 765 O O . SER A 1 100 ? -2.708 4.256 23.168 1.00 43.94 100 SER A O 1
ATOM 767 N N . GLY A 1 101 ? -3.218 2.075 22.986 1.00 58.69 101 GLY A N 1
ATOM 768 C CA . GLY A 1 101 ? -4.621 2.229 22.589 1.00 58.69 101 GLY A CA 1
ATOM 769 C C . GLY A 1 101 ? -5.065 1.142 21.609 1.00 58.69 101 GLY A C 1
ATOM 770 O O . GLY A 1 101 ? -4.230 0.440 21.040 1.00 58.69 101 GLY A O 1
ATOM 771 N N . ALA A 1 102 ? -6.376 1.005 21.392 1.00 67.31 102 ALA A N 1
ATOM 772 C CA . ALA A 1 102 ? -6.875 0.191 20.285 1.00 67.31 102 ALA A CA 1
ATOM 773 C C . ALA A 1 102 ? -6.344 0.773 18.960 1.00 67.31 102 ALA A C 1
ATOM 775 O O . ALA A 1 102 ? -6.393 1.987 18.741 1.00 67.31 102 ALA A O 1
ATOM 776 N N . GLY A 1 103 ? -5.757 -0.078 18.116 1.00 78.25 103 GLY A N 1
ATOM 777 C CA . GLY A 1 103 ? -5.290 0.314 16.788 1.00 78.25 103 GLY A CA 1
ATOM 778 C C . GLY A 1 103 ? -6.450 0.724 15.869 1.00 78.25 103 GLY A C 1
ATOM 779 O O . GLY A 1 103 ? -7.613 0.527 16.221 1.00 78.25 103 GLY A O 1
ATOM 780 N N . PRO A 1 104 ? -6.161 1.289 14.686 1.00 89.75 104 PRO A N 1
ATOM 781 C CA . PRO A 1 104 ? -7.193 1.570 13.696 1.00 89.75 104 PRO A CA 1
ATOM 782 C C . PRO A 1 104 ? -7.855 0.258 13.270 1.00 89.75 104 PRO A C 1
ATOM 784 O O . PRO A 1 104 ? -7.149 -0.683 12.922 1.00 89.75 104 PRO A O 1
ATOM 787 N N . SER A 1 105 ? -9.187 0.204 13.250 1.00 93.75 105 SER A N 1
ATOM 788 C CA . SER A 1 105 ? -9.927 -0.989 12.813 1.00 93.75 105 SER A CA 1
ATOM 789 C C . SER A 1 105 ? -10.061 -1.109 11.291 1.00 93.75 105 SER A C 1
ATOM 791 O O . SER A 1 105 ? -10.645 -2.066 10.789 1.00 93.75 105 SER A O 1
ATOM 793 N N . VAL A 1 106 ? -9.516 -0.148 10.538 1.00 97.12 106 VAL A N 1
ATOM 794 C CA . VAL A 1 106 ? -9.497 -0.147 9.073 1.00 97.12 106 VAL A CA 1
ATOM 795 C C . VAL A 1 106 ? -8.059 -0.265 8.585 1.00 97.12 106 VAL A C 1
ATOM 797 O O . VAL A 1 106 ? -7.202 0.533 8.979 1.00 97.12 106 VAL A O 1
ATOM 800 N N . ALA A 1 107 ? -7.801 -1.226 7.697 1.00 97.81 107 ALA A N 1
ATOM 801 C CA . ALA A 1 107 ? -6.518 -1.354 7.014 1.00 97.81 107 ALA A CA 1
ATOM 802 C C . ALA A 1 107 ? -6.659 -1.101 5.511 1.00 97.81 107 ALA A C 1
ATOM 804 O O . ALA A 1 107 ? -7.488 -1.705 4.837 1.00 97.81 107 ALA A O 1
ATOM 805 N N . VAL A 1 108 ? -5.800 -0.235 4.984 1.00 98.44 108 VAL A N 1
ATOM 806 C CA . VAL A 1 108 ? -5.662 0.051 3.560 1.00 98.44 108 VAL A CA 1
ATOM 807 C C . VAL A 1 108 ? -4.495 -0.760 3.004 1.00 98.44 108 VAL A C 1
ATOM 809 O O . VAL A 1 108 ? -3.355 -0.596 3.442 1.00 98.44 108 VAL A O 1
ATOM 812 N N . VAL A 1 109 ? -4.757 -1.620 2.025 1.00 98.50 109 VAL A N 1
ATOM 813 C CA . VAL A 1 109 ? -3.757 -2.460 1.359 1.00 98.50 109 VAL A CA 1
ATOM 814 C C . VAL A 1 109 ? -3.391 -1.845 0.017 1.00 98.50 109 VAL A C 1
ATOM 816 O O . VAL A 1 109 ? -4.239 -1.678 -0.859 1.00 98.50 109 VAL A O 1
ATOM 819 N N . LEU A 1 110 ? -2.111 -1.508 -0.144 1.00 98.38 110 LEU A N 1
ATOM 820 C CA . LEU A 1 110 ? -1.618 -0.861 -1.359 1.00 98.38 110 LEU A CA 1
ATOM 821 C C . LEU A 1 110 ? -1.273 -1.902 -2.422 1.00 98.38 110 LEU A C 1
ATOM 823 O O . LEU A 1 110 ? -0.494 -2.832 -2.162 1.00 98.38 110 LEU A O 1
ATOM 827 N N . GLY A 1 111 ? -1.753 -1.654 -3.637 1.00 94.94 111 GLY A N 1
ATOM 828 C CA . GLY A 1 111 ? -1.396 -2.374 -4.848 1.00 94.94 111 GLY A CA 1
ATOM 829 C C . GLY A 1 111 ? 0.091 -2.286 -5.219 1.00 94.94 111 GLY A C 1
ATOM 830 O O . GLY A 1 111 ? 0.908 -1.595 -4.591 1.00 94.94 111 GLY A O 1
ATOM 831 N N . THR A 1 112 ? 0.481 -3.085 -6.208 1.00 93.38 112 THR A N 1
ATOM 832 C CA . THR A 1 112 ? 1.851 -3.088 -6.729 1.00 93.38 112 THR A CA 1
ATOM 833 C C . THR A 1 112 ? 1.958 -3.639 -8.140 1.00 93.38 112 THR A C 1
ATOM 835 O O . THR A 1 112 ? 2.559 -2.971 -8.969 1.00 93.38 112 THR A O 1
ATOM 838 N N . GLN A 1 113 ? 1.586 -4.899 -8.386 1.00 95.81 113 GLN A N 1
A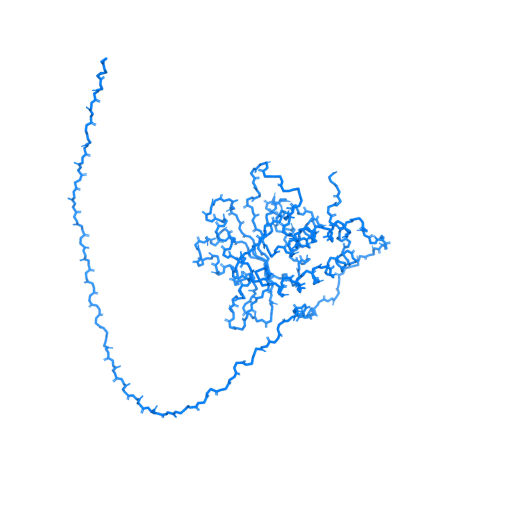TOM 839 C CA . GLN A 1 113 ? 1.756 -5.487 -9.713 1.00 95.81 113 GLN A CA 1
ATOM 840 C C . GLN A 1 113 ? 0.911 -6.744 -9.898 1.00 95.81 113 GLN A C 1
ATOM 842 O O . GLN A 1 113 ? 1.060 -7.721 -9.148 1.00 95.81 113 GLN A O 1
ATOM 847 N N . VAL A 1 114 ? 0.143 -6.740 -10.987 1.00 96.19 114 VAL A N 1
ATOM 848 C CA . VAL A 1 114 ? -0.473 -7.914 -11.614 1.00 96.19 114 VAL A CA 1
ATOM 849 C C . VAL A 1 114 ? 0.378 -8.363 -12.806 1.00 96.19 114 VAL A C 1
ATOM 851 O O . VAL A 1 114 ? 0.838 -7.570 -13.629 1.00 96.19 114 VAL A O 1
ATOM 854 N N . LEU A 1 115 ? 0.633 -9.665 -12.874 1.00 96.69 115 LEU A N 1
ATOM 855 C CA . LEU A 1 115 ? 1.392 -10.331 -13.925 1.00 96.69 115 LEU A CA 1
ATOM 856 C C . LEU A 1 115 ? 0.460 -10.836 -15.031 1.00 96.69 115 LEU A C 1
ATOM 858 O O . LEU A 1 115 ? -0.753 -10.957 -14.855 1.00 96.69 115 LEU A O 1
ATOM 862 N N . ALA A 1 116 ? 1.050 -11.208 -16.167 1.00 95.81 116 ALA A N 1
ATOM 863 C CA . ALA A 1 116 ? 0.319 -11.805 -17.278 1.00 95.81 116 ALA A CA 1
ATOM 864 C C . ALA A 1 116 ? -0.580 -12.972 -16.822 1.00 95.81 116 ALA A C 1
ATOM 866 O O . ALA A 1 116 ? -0.169 -13.828 -16.024 1.00 95.81 116 ALA A O 1
ATOM 867 N N . GLY A 1 117 ? -1.803 -12.988 -17.360 1.00 95.06 117 GLY A N 1
ATOM 868 C CA . GLY A 1 117 ? -2.850 -13.940 -16.987 1.00 95.06 117 GLY A CA 1
ATOM 869 C C . GLY A 1 117 ? -3.586 -13.596 -15.688 1.00 95.06 117 GLY A C 1
ATOM 870 O O . GLY A 1 117 ? -4.176 -14.492 -15.095 1.00 95.06 117 GLY A O 1
ATOM 871 N N . GLY A 1 118 ? -3.521 -12.346 -15.213 1.00 94.44 118 GLY A N 1
ATOM 872 C CA . GLY A 1 118 ? -4.243 -11.898 -14.017 1.00 94.44 118 GLY A CA 1
ATOM 873 C C . GLY A 1 118 ? -3.694 -12.457 -12.704 1.00 94.44 118 GLY A C 1
ATOM 874 O O . GLY A 1 118 ? -4.416 -12.535 -11.713 1.00 94.44 118 GLY A O 1
ATOM 875 N N . ARG A 1 119 ? -2.429 -12.897 -12.697 1.00 96.69 119 ARG A N 1
ATOM 876 C CA . ARG A 1 119 ? -1.792 -13.487 -11.512 1.00 96.69 119 ARG A CA 1
ATOM 877 C C . ARG A 1 119 ? -1.183 -12.395 -10.636 1.00 96.69 119 ARG A C 1
ATOM 879 O O . ARG A 1 119 ? -0.517 -11.515 -11.181 1.00 96.69 119 ARG A O 1
ATOM 886 N N . PRO A 1 120 ? -1.307 -12.459 -9.303 1.00 97.50 120 PRO A N 1
ATOM 887 C CA . PRO A 1 120 ? -0.613 -11.519 -8.436 1.00 97.50 120 PRO A CA 1
ATOM 888 C C . PRO A 1 120 ? 0.906 -11.695 -8.551 1.00 97.50 120 PRO A C 1
ATOM 890 O O . PRO A 1 120 ? 1.421 -12.807 -8.709 1.00 97.50 120 PRO A O 1
ATOM 893 N N . SER A 1 121 ? 1.653 -10.597 -8.445 1.00 97.69 121 SER A N 1
ATOM 894 C CA . SER A 1 121 ? 3.074 -10.694 -8.107 1.00 97.69 121 SER A CA 1
ATOM 895 C C . SER A 1 121 ? 3.243 -11.239 -6.683 1.00 97.69 121 SER A C 1
ATOM 897 O O . SER A 1 121 ? 2.364 -11.085 -5.836 1.00 97.69 121 SER A O 1
ATOM 899 N N . ARG A 1 122 ? 4.415 -11.808 -6.377 1.00 97.62 122 ARG A N 1
ATOM 900 C CA . ARG A 1 122 ? 4.730 -12.282 -5.014 1.00 97.62 122 ARG A CA 1
ATOM 901 C C . ARG A 1 122 ? 4.659 -11.170 -3.964 1.00 97.62 122 ARG A C 1
ATOM 903 O O . ARG A 1 122 ? 4.404 -11.445 -2.799 1.00 97.62 122 ARG A O 1
ATOM 910 N N . THR A 1 123 ? 4.921 -9.926 -4.362 1.00 97.12 123 THR A N 1
ATOM 911 C CA . THR A 1 123 ? 4.789 -8.759 -3.482 1.00 97.12 123 THR A CA 1
ATOM 912 C C . THR A 1 123 ? 3.321 -8.445 -3.213 1.00 97.12 123 THR A C 1
ATOM 914 O O . THR A 1 123 ? 2.968 -8.245 -2.055 1.00 97.12 123 THR A O 1
ATOM 917 N N . LEU A 1 124 ? 2.467 -8.448 -4.247 1.00 97.94 124 LEU A N 1
ATOM 918 C CA . LEU A 1 124 ? 1.026 -8.234 -4.084 1.00 97.94 124 LEU A CA 1
ATOM 919 C C . LEU A 1 124 ? 0.429 -9.303 -3.164 1.00 97.94 124 LEU A C 1
ATOM 921 O O . LEU A 1 124 ? -0.176 -8.981 -2.150 1.00 97.94 124 LEU A O 1
ATOM 925 N N . GLU A 1 125 ? 0.699 -10.572 -3.467 1.00 98.25 125 GLU A N 1
ATOM 926 C CA . GLU A 1 125 ? 0.236 -11.718 -2.685 1.00 98.25 125 GLU A CA 1
ATOM 927 C C . GLU A 1 125 ? 0.683 -11.633 -1.217 1.00 98.25 125 GLU A C 1
ATOM 929 O O . GLU A 1 125 ? -0.136 -11.769 -0.311 1.00 98.25 125 GLU A O 1
ATOM 934 N N . ALA A 1 126 ? 1.959 -11.320 -0.956 1.00 98.25 126 ALA A N 1
ATOM 935 C CA . ALA A 1 126 ? 2.466 -11.190 0.409 1.00 98.25 126 ALA A CA 1
ATOM 936 C C . ALA A 1 126 ? 1.729 -10.113 1.222 1.00 98.25 126 ALA A C 1
ATOM 938 O O . ALA A 1 126 ? 1.474 -10.326 2.409 1.00 98.25 126 ALA A O 1
ATOM 939 N N . ARG A 1 127 ? 1.387 -8.977 0.596 1.00 98.38 127 ARG A N 1
ATOM 940 C CA . ARG A 1 127 ? 0.651 -7.883 1.248 1.00 98.38 127 ARG A CA 1
ATOM 941 C C . ARG A 1 127 ? -0.793 -8.270 1.540 1.00 98.38 127 ARG A C 1
ATOM 943 O O . ARG A 1 127 ? -1.255 -8.061 2.656 1.00 98.38 127 ARG A O 1
ATOM 950 N N . VAL A 1 128 ? -1.477 -8.876 0.574 1.00 98.38 128 VAL A N 1
ATOM 951 C CA . VAL A 1 128 ? -2.888 -9.249 0.729 1.00 98.38 128 VAL A CA 1
ATOM 952 C C . VAL A 1 128 ? -3.061 -10.355 1.762 1.00 98.38 128 VAL A C 1
ATOM 954 O O . VAL A 1 128 ? -3.892 -10.232 2.654 1.00 98.38 128 VAL A O 1
ATOM 957 N N . LEU A 1 129 ? -2.215 -11.387 1.723 1.00 98.44 129 LEU A N 1
ATOM 958 C CA . LEU A 1 129 ? -2.240 -12.447 2.733 1.00 98.44 129 LEU A CA 1
ATOM 959 C C . LEU A 1 129 ? -1.882 -11.918 4.128 1.00 98.44 129 LEU A C 1
ATOM 961 O O . LEU A 1 129 ? -2.288 -12.489 5.135 1.00 98.44 129 LEU A O 1
ATOM 965 N N . HIS A 1 130 ? -1.088 -10.846 4.224 1.00 98.25 130 HIS A N 1
ATOM 966 C CA . HIS A 1 130 ? -0.858 -10.171 5.504 1.00 98.25 130 HIS A CA 1
ATOM 967 C C . HIS A 1 130 ? -2.122 -9.499 6.026 1.00 98.25 130 HIS A C 1
ATOM 969 O O . HIS A 1 130 ? -2.482 -9.725 7.177 1.00 98.25 130 HIS A O 1
ATOM 975 N N . ALA A 1 131 ? -2.826 -8.764 5.171 1.00 98.06 131 ALA A N 1
ATOM 976 C CA . ALA A 1 131 ? -4.091 -8.132 5.525 1.00 98.06 131 ALA A CA 1
ATOM 977 C C . ALA A 1 131 ? -5.170 -9.152 5.932 1.00 98.06 131 ALA A C 1
ATOM 979 O O . ALA A 1 131 ? -5.835 -8.958 6.947 1.00 98.06 131 ALA A O 1
ATOM 980 N N . ALA A 1 132 ? -5.280 -10.275 5.217 1.00 98.31 132 ALA A N 1
ATOM 981 C CA . ALA A 1 132 ? -6.206 -11.350 5.570 1.00 98.31 132 ALA A CA 1
ATOM 982 C C . ALA A 1 132 ? -5.914 -11.939 6.961 1.00 98.31 132 ALA A C 1
ATOM 984 O O . ALA A 1 132 ? -6.821 -12.098 7.776 1.00 98.31 132 ALA A O 1
ATOM 985 N N . ARG A 1 133 ? -4.633 -12.159 7.301 1.00 97.69 133 ARG A N 1
ATOM 986 C CA . ARG A 1 133 ? -4.241 -12.589 8.656 1.00 97.69 133 ARG A CA 1
ATOM 987 C C . ARG A 1 133 ? -4.583 -11.559 9.731 1.00 97.69 133 ARG A C 1
ATOM 989 O O . ARG A 1 133 ? -4.967 -11.951 10.828 1.00 97.69 133 ARG A O 1
ATOM 996 N N . MET A 1 134 ? -4.432 -10.265 9.444 1.00 96.50 134 MET A N 1
ATOM 997 C CA . MET A 1 134 ? -4.803 -9.203 10.387 1.00 96.50 134 MET A CA 1
ATOM 998 C C . MET A 1 134 ? -6.311 -9.186 10.653 1.00 96.50 134 MET A C 1
ATOM 1000 O O . MET A 1 134 ? -6.723 -9.049 11.804 1.00 96.50 134 MET A O 1
ATOM 1004 N N . TYR A 1 135 ? -7.114 -9.375 9.603 1.00 97.19 135 TYR A N 1
ATOM 1005 C CA . TYR A 1 135 ? -8.565 -9.509 9.710 1.00 97.19 135 TYR A CA 1
ATOM 1006 C C . TYR A 1 135 ? -8.953 -10.751 10.523 1.00 97.19 135 TYR A C 1
ATOM 1008 O O . TYR A 1 135 ? -9.677 -10.650 11.509 1.00 97.19 135 TYR A O 1
ATOM 1016 N N . ALA A 1 136 ? -8.384 -11.917 10.197 1.00 97.06 136 ALA A N 1
ATOM 1017 C CA . ALA A 1 136 ? -8.643 -13.168 10.913 1.00 97.06 136 ALA A CA 1
ATOM 1018 C C . ALA A 1 136 ? -8.237 -13.119 12.400 1.00 97.06 136 ALA A C 1
ATOM 1020 O O . ALA A 1 136 ? -8.814 -13.825 13.226 1.00 97.06 136 ALA A O 1
ATOM 1021 N N . ALA A 1 137 ? -7.258 -12.281 12.757 1.00 95.81 137 ALA A N 1
ATOM 1022 C CA . ALA A 1 137 ? -6.855 -12.046 14.141 1.00 95.81 137 ALA A CA 1
ATOM 1023 C C . ALA A 1 137 ? -7.828 -11.138 14.926 1.00 95.81 137 ALA A C 1
ATOM 1025 O O . ALA A 1 137 ? -7.631 -10.948 16.125 1.00 95.81 137 ALA A O 1
ATOM 1026 N N . GLY A 1 138 ? -8.851 -10.569 14.274 1.00 93.19 138 GLY A N 1
ATOM 1027 C CA . GLY A 1 138 ? -9.853 -9.694 14.892 1.00 93.19 138 GLY A CA 1
ATOM 1028 C C . GLY A 1 138 ? -9.351 -8.284 15.216 1.00 93.19 138 GLY A C 1
ATOM 1029 O O . GLY A 1 138 ? -10.003 -7.561 15.960 1.00 93.19 138 GLY A O 1
ATOM 1030 N N . GLY A 1 139 ? -8.179 -7.896 14.701 1.00 87.44 139 GLY A N 1
ATOM 1031 C CA . GLY A 1 139 ? -7.621 -6.554 14.900 1.00 87.44 139 GLY A CA 1
ATOM 1032 C C . GLY A 1 139 ? -8.105 -5.525 13.877 1.00 87.44 139 GLY A C 1
ATOM 1033 O O . GLY A 1 139 ? -7.850 -4.337 14.056 1.00 87.44 139 GLY A O 1
ATOM 1034 N N . ILE A 1 140 ? -8.754 -5.982 12.802 1.00 95.44 140 ILE A N 1
ATOM 1035 C CA . ILE A 1 140 ? -9.224 -5.174 11.677 1.00 95.44 140 ILE A CA 1
ATOM 1036 C C . ILE A 1 140 ? -10.629 -5.622 11.298 1.00 95.44 140 ILE A C 1
ATOM 1038 O O . ILE A 1 140 ? -10.840 -6.797 11.018 1.00 95.44 140 ILE A O 1
ATOM 1042 N N . ASP A 1 141 ? -11.552 -4.667 11.242 1.00 95.25 141 ASP A N 1
ATOM 1043 C CA . ASP A 1 141 ? -12.961 -4.884 1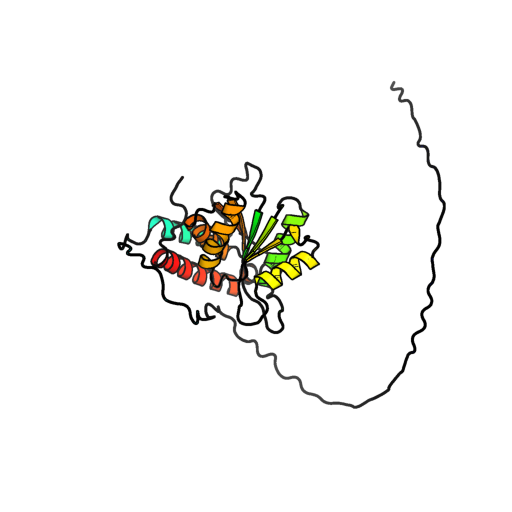0.909 1.00 95.25 141 ASP A CA 1
ATOM 1044 C C . ASP A 1 141 ? -13.231 -4.669 9.416 1.00 95.25 141 ASP A C 1
ATOM 1046 O O . ASP A 1 141 ? -14.153 -5.263 8.858 1.00 95.25 141 ASP A O 1
ATOM 1050 N N . ARG A 1 142 ? -12.449 -3.796 8.762 1.00 97.06 142 ARG A N 1
ATOM 1051 C CA . ARG A 1 142 ? -12.589 -3.486 7.332 1.00 97.06 142 ARG A CA 1
ATOM 1052 C C . ARG A 1 142 ? -11.248 -3.397 6.619 1.00 97.06 142 ARG A C 1
ATOM 1054 O O . ARG A 1 142 ? -10.305 -2.763 7.099 1.00 97.06 142 ARG A O 1
ATOM 1061 N N . LEU A 1 143 ? -11.197 -3.988 5.434 1.00 98.31 143 LEU A N 1
ATOM 1062 C CA . LEU A 1 143 ? -10.080 -3.916 4.506 1.00 98.31 143 LEU A CA 1
ATOM 1063 C C . LEU A 1 143 ? -10.459 -3.033 3.324 1.00 98.31 143 LEU A C 1
ATOM 1065 O O . LEU A 1 143 ? -11.493 -3.230 2.700 1.00 98.31 143 LEU A O 1
ATOM 1069 N N . VAL A 1 144 ? -9.601 -2.078 2.993 1.00 98.31 144 VAL A N 1
ATOM 1070 C CA . VAL A 1 144 ? -9.730 -1.257 1.789 1.00 98.31 144 VAL A CA 1
ATOM 1071 C C . VAL A 1 144 ? -8.574 -1.608 0.869 1.00 98.31 144 VAL A C 1
ATOM 1073 O O . VAL A 1 144 ? -7.414 -1.412 1.229 1.00 98.31 144 VAL A O 1
ATOM 1076 N N . VAL A 1 145 ? -8.856 -2.144 -0.311 1.00 98.56 145 VAL A N 1
ATOM 1077 C CA . VAL A 1 145 ? -7.829 -2.499 -1.296 1.00 98.56 145 VAL A CA 1
ATOM 1078 C C . VAL A 1 145 ? -7.784 -1.427 -2.381 1.00 98.56 145 VAL A C 1
ATOM 1080 O O . VAL A 1 145 ? -8.809 -1.110 -2.971 1.00 98.56 145 VAL A O 1
ATOM 1083 N N . THR A 1 146 ? -6.607 -0.845 -2.634 1.00 98.44 146 THR A N 1
ATOM 1084 C CA . THR A 1 146 ? -6.439 0.248 -3.616 1.00 98.44 146 THR A CA 1
ATOM 1085 C C . THR A 1 146 ? -5.382 -0.080 -4.662 1.00 98.44 146 THR A C 1
ATOM 1087 O O . THR A 1 146 ? -4.269 -0.504 -4.330 1.00 98.44 146 THR A O 1
ATOM 1090 N N . GLY A 1 147 ? -5.726 0.131 -5.930 1.00 97.44 147 GLY A N 1
ATOM 1091 C CA . GLY A 1 147 ? -4.811 0.008 -7.059 1.00 97.44 147 GLY A CA 1
ATOM 1092 C C . GLY A 1 147 ? -5.541 -0.280 -8.366 1.00 97.44 147 GLY A C 1
ATOM 1093 O O . GLY A 1 147 ? -6.313 -1.235 -8.464 1.00 97.44 147 GLY A O 1
ATOM 1094 N N . GLY A 1 148 ? -5.268 0.536 -9.378 1.00 96.56 148 GLY A N 1
ATOM 1095 C CA . GLY A 1 148 ? -5.935 0.478 -10.669 1.00 96.56 148 GLY A CA 1
ATOM 1096 C C . GLY A 1 148 ? -5.360 -0.533 -11.653 1.00 96.56 148 GLY A C 1
ATOM 1097 O O . GLY A 1 148 ? -4.713 -1.521 -11.288 1.00 96.56 148 GLY A O 1
ATOM 1098 N N . LEU A 1 149 ? -5.654 -0.311 -12.935 1.00 96.94 149 LEU A N 1
ATOM 1099 C CA . LEU A 1 149 ? -5.200 -1.172 -14.022 1.00 96.94 149 LEU A CA 1
ATOM 1100 C C . LEU A 1 149 ? -3.703 -0.970 -14.282 1.00 96.94 149 LEU A C 1
ATOM 1102 O O . LEU A 1 149 ? -3.280 0.040 -14.839 1.00 96.94 149 LEU A O 1
ATOM 1106 N N . GLY A 1 150 ? -2.907 -1.975 -13.921 1.00 92.25 150 GLY A N 1
ATOM 1107 C CA . GLY A 1 150 ? -1.509 -2.059 -14.328 1.00 92.25 150 GLY A CA 1
ATOM 1108 C C . GLY A 1 150 ? -1.343 -2.583 -15.761 1.00 92.25 150 GLY A C 1
ATOM 1109 O O . GLY A 1 150 ? -2.221 -2.501 -16.617 1.00 92.25 150 GLY A O 1
ATOM 1110 N N . LYS A 1 151 ? -0.194 -3.205 -16.031 1.00 93.50 151 LYS A N 1
ATOM 1111 C CA . LYS A 1 151 ? 0.197 -3.678 -17.372 1.00 93.50 151 LYS A CA 1
ATOM 1112 C C . LYS A 1 151 ? -0.729 -4.754 -17.920 1.00 93.50 151 LYS A C 1
ATOM 1114 O O . LYS A 1 151 ? -0.828 -4.946 -19.132 1.00 93.50 151 LYS A O 1
ATOM 1119 N N . HIS A 1 152 ? -1.300 -5.527 -17.012 1.00 96.12 152 HIS A N 1
ATOM 1120 C CA . HIS A 1 152 ? -2.108 -6.687 -17.309 1.00 96.12 152 HIS A CA 1
ATOM 1121 C C . HIS A 1 152 ? -3.393 -6.592 -16.489 1.00 96.12 152 HIS A C 1
ATOM 1123 O O . HIS A 1 152 ? -3.289 -6.336 -15.292 1.00 96.12 152 HIS A O 1
ATOM 1129 N N . PRO A 1 153 ? -4.568 -6.825 -17.099 1.00 94.81 153 PRO A N 1
ATOM 1130 C CA . PRO A 1 153 ? -5.818 -6.936 -16.358 1.00 94.81 153 PRO A CA 1
ATOM 1131 C C . PRO A 1 153 ? -5.828 -8.210 -15.490 1.00 94.81 153 PRO A C 1
ATOM 1133 O O . PRO A 1 153 ? -5.125 -9.178 -15.825 1.00 94.81 153 PRO A O 1
ATOM 1136 N N . PRO A 1 154 ? -6.644 -8.269 -14.420 1.00 97.31 154 PRO A N 1
ATOM 1137 C CA . PRO A 1 154 ? -7.551 -7.226 -13.907 1.00 97.31 154 PRO A CA 1
ATOM 1138 C C . PRO A 1 154 ? -6.813 -6.088 -13.176 1.00 97.31 154 PRO A C 1
ATOM 1140 O O . PRO A 1 154 ? -5.581 -6.061 -13.179 1.00 97.31 154 PRO A O 1
ATOM 1143 N N . THR A 1 155 ? -7.543 -5.154 -12.558 1.00 98.31 155 THR A N 1
ATOM 1144 C CA . THR A 1 155 ? -6.926 -4.153 -11.676 1.00 98.31 155 THR A CA 1
ATOM 1145 C C . THR A 1 155 ? -6.253 -4.818 -10.477 1.00 98.31 155 THR A C 1
ATOM 1147 O O . THR A 1 155 ? -6.539 -5.963 -10.105 1.00 98.31 155 THR A O 1
ATOM 1150 N N . GLU A 1 156 ? -5.315 -4.104 -9.862 1.00 98.38 156 GLU A N 1
ATOM 1151 C CA . GLU A 1 156 ? -4.635 -4.602 -8.670 1.00 98.38 156 GLU A CA 1
ATOM 1152 C C . GLU A 1 156 ? -5.629 -4.833 -7.530 1.00 98.38 156 GLU A C 1
ATOM 1154 O O . GLU A 1 156 ? -5.585 -5.893 -6.906 1.00 98.38 156 GLU A O 1
ATOM 1159 N N . ALA A 1 157 ? -6.557 -3.899 -7.309 1.00 98.31 157 ALA A N 1
ATOM 1160 C CA . ALA A 1 157 ? -7.586 -3.989 -6.279 1.00 98.31 157 ALA A CA 1
ATOM 1161 C C . ALA A 1 157 ? -8.522 -5.193 -6.472 1.00 98.31 157 ALA A C 1
ATOM 1163 O O . ALA A 1 157 ? -8.766 -5.928 -5.515 1.00 98.31 157 ALA A O 1
ATOM 1164 N N . GLU A 1 158 ? -8.955 -5.478 -7.703 1.00 98.44 158 GLU A N 1
ATOM 1165 C CA . GLU A 1 158 ? -9.764 -6.665 -8.016 1.00 98.44 158 GLU A CA 1
ATOM 1166 C C . GLU A 1 158 ? -9.020 -7.973 -7.702 1.00 98.44 158 GLU A C 1
ATOM 1168 O O . GLU A 1 158 ? -9.596 -8.925 -7.165 1.00 98.44 158 GLU A O 1
ATOM 1173 N N . VAL A 1 159 ? -7.721 -8.040 -8.022 1.00 98.62 159 VAL A N 1
ATOM 1174 C CA . VAL A 1 159 ? -6.892 -9.208 -7.689 1.00 98.62 159 VAL A CA 1
ATOM 1175 C C . VAL A 1 159 ? -6.745 -9.354 -6.175 1.00 98.62 159 VAL A C 1
ATOM 1177 O O . VAL A 1 159 ? -6.830 -10.475 -5.671 1.00 98.62 159 VAL A O 1
ATOM 1180 N N . MET A 1 160 ? -6.560 -8.251 -5.443 1.00 98.69 160 MET A N 1
ATOM 1181 C CA . MET A 1 160 ? -6.489 -8.278 -3.980 1.00 98.69 160 MET A CA 1
ATOM 1182 C C . MET A 1 160 ? -7.800 -8.771 -3.360 1.00 98.69 160 MET A C 1
ATOM 1184 O O . MET A 1 160 ? -7.763 -9.699 -2.557 1.00 98.69 160 MET A O 1
ATOM 1188 N N . ALA A 1 161 ? -8.948 -8.227 -3.773 1.00 98.69 161 ALA A N 1
ATOM 1189 C CA . ALA A 1 161 ? -10.259 -8.639 -3.271 1.00 98.69 161 ALA A CA 1
ATOM 1190 C C . ALA A 1 161 ? -10.518 -10.138 -3.491 1.00 98.69 161 ALA A C 1
ATOM 1192 O O . ALA A 1 161 ? -10.939 -10.842 -2.575 1.00 98.69 161 ALA A O 1
ATOM 1193 N N . ARG A 1 162 ? -10.158 -10.669 -4.670 1.00 98.50 162 ARG A N 1
ATOM 1194 C CA . ARG A 1 162 ? -10.268 -12.109 -4.950 1.00 98.50 162 ARG A CA 1
ATOM 1195 C C . ARG A 1 162 ? -9.440 -12.958 -3.985 1.00 98.50 162 ARG A C 1
ATOM 1197 O O . ARG A 1 162 ? -9.914 -14.000 -3.544 1.00 98.50 162 ARG A O 1
ATOM 1204 N N . ILE A 1 163 ? -8.206 -12.548 -3.690 1.00 98.50 163 ILE A N 1
ATOM 1205 C CA . ILE A 1 163 ? -7.332 -13.277 -2.760 1.00 98.50 163 ILE A CA 1
ATOM 1206 C C . ILE A 1 163 ? -7.896 -13.204 -1.335 1.00 98.50 163 ILE A C 1
ATOM 1208 O O . ILE A 1 163 ? -7.895 -14.216 -0.645 1.00 98.50 163 ILE A O 1
ATOM 1212 N N . LEU A 1 164 ? -8.417 -12.046 -0.910 1.00 98.75 164 LEU A N 1
ATOM 1213 C CA . LEU A 1 164 ? -9.061 -11.889 0.401 1.00 98.75 164 LEU A CA 1
ATOM 1214 C C . LEU A 1 164 ? -10.264 -12.829 0.561 1.00 98.75 164 LEU A C 1
ATOM 1216 O O . LEU A 1 164 ? -10.336 -13.552 1.552 1.00 98.75 164 LEU A O 1
ATOM 1220 N N . GLY A 1 165 ? -11.147 -12.892 -0.441 1.00 98.44 165 GLY A N 1
ATOM 1221 C CA . GLY A 1 165 ? -12.284 -13.818 -0.434 1.00 98.44 165 GLY A CA 1
ATOM 1222 C C . GLY A 1 165 ? -11.858 -15.290 -0.404 1.00 98.44 165 GLY A C 1
ATOM 1223 O O . GLY A 1 165 ? -12.448 -16.105 0.303 1.00 98.44 165 GLY A O 1
ATOM 1224 N N . GLN A 1 166 ? -10.780 -15.642 -1.115 1.00 98.06 166 GLN A N 1
ATOM 1225 C CA . GLN A 1 166 ? -10.200 -16.992 -1.071 1.00 98.06 166 GLN A CA 1
ATOM 1226 C C . GLN A 1 166 ? -9.610 -17.353 0.300 1.00 98.06 166 GLN A C 1
ATOM 1228 O O . GLN A 1 166 ? -9.601 -18.533 0.650 1.00 98.06 166 GLN A O 1
ATOM 1233 N N . ASP A 1 167 ? -9.145 -16.363 1.065 1.00 97.56 167 ASP A N 1
ATOM 1234 C CA . ASP A 1 167 ? -8.596 -16.534 2.419 1.00 97.56 167 ASP A CA 1
ATOM 1235 C C . ASP A 1 167 ? -9.666 -16.382 3.521 1.00 97.56 167 ASP A C 1
ATOM 1237 O O . ASP A 1 167 ? -9.351 -16.364 4.708 1.00 97.56 167 ASP A O 1
ATOM 1241 N N . GLY A 1 168 ? -10.948 -16.313 3.140 1.00 97.44 168 GLY A N 1
ATOM 1242 C CA . GLY A 1 168 ? -12.082 -16.337 4.065 1.00 97.44 168 GLY A CA 1
ATOM 1243 C C . GLY A 1 168 ? -12.515 -14.975 4.610 1.00 97.44 168 GLY A C 1
ATOM 1244 O O . GLY A 1 168 ? -13.305 -14.938 5.553 1.00 97.44 168 GLY A O 1
ATOM 1245 N N . VAL A 1 169 ? -12.034 -13.867 4.039 1.00 98.50 169 VAL A N 1
ATOM 1246 C CA . VAL A 1 169 ? -12.570 -12.532 4.339 1.00 98.50 169 VAL A CA 1
ATOM 1247 C C . VAL A 1 169 ? -13.897 -12.351 3.589 1.00 98.50 169 VAL A C 1
ATOM 1249 O O . VAL A 1 169 ? -13.919 -12.538 2.373 1.00 98.50 169 VAL A O 1
ATOM 1252 N N . PRO A 1 170 ? -15.001 -12.010 4.274 1.00 98.19 170 PRO A N 1
ATOM 1253 C CA . PRO A 1 170 ? -16.290 -11.827 3.623 1.00 98.19 170 PRO A CA 1
ATOM 1254 C C . PRO A 1 170 ? -16.307 -10.546 2.773 1.00 98.19 170 PRO A C 1
ATOM 1256 O O . PRO A 1 170 ? -15.633 -9.568 3.106 1.00 98.19 170 PRO A O 1
ATOM 1259 N N . ASP A 1 171 ? -17.086 -10.540 1.689 1.00 97.81 171 ASP A N 1
ATOM 1260 C CA . ASP A 1 171 ? -17.121 -9.425 0.731 1.00 97.81 171 ASP A CA 1
ATOM 1261 C C . ASP A 1 171 ? -17.542 -8.101 1.396 1.00 97.81 171 ASP A C 1
ATOM 1263 O O . ASP A 1 171 ? -16.986 -7.051 1.091 1.00 97.81 171 ASP A O 1
ATOM 1267 N N . GLU A 1 172 ? -18.455 -8.136 2.373 1.00 97.44 172 GLU A N 1
ATOM 1268 C CA . GLU A 1 172 ? -18.899 -6.955 3.127 1.00 97.44 172 GLU A CA 1
ATOM 1269 C C . GLU A 1 172 ? -17.805 -6.306 3.993 1.00 97.44 172 GLU A C 1
ATOM 1271 O O . GLU A 1 172 ? -17.964 -5.168 4.442 1.00 97.44 172 GLU A O 1
ATOM 1276 N N . ALA A 1 173 ? -16.698 -7.012 4.240 1.00 97.62 173 ALA A N 1
ATOM 1277 C CA . ALA A 1 173 ? -15.539 -6.472 4.940 1.00 97.62 173 ALA A CA 1
ATOM 1278 C C . ALA A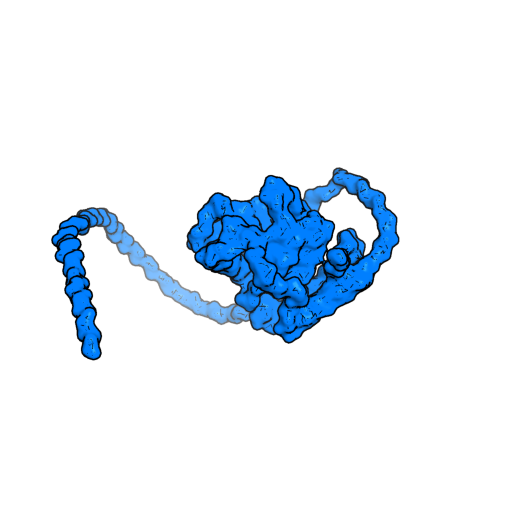 1 173 ? -14.493 -5.865 3.990 1.00 97.62 173 ALA A C 1
ATOM 1280 O O . ALA A 1 173 ? -13.500 -5.317 4.477 1.00 97.62 173 ALA A O 1
ATOM 1281 N N . VAL A 1 174 ? -14.685 -5.957 2.666 1.00 98.31 174 VAL A N 1
ATOM 1282 C CA . VAL A 1 174 ? -13.723 -5.504 1.653 1.00 98.31 174 VAL A CA 1
ATOM 1283 C C . VAL A 1 174 ? -14.304 -4.367 0.812 1.00 98.31 174 VAL A C 1
ATOM 1285 O O . VAL A 1 174 ? -15.223 -4.557 0.025 1.00 98.31 174 VAL A O 1
ATOM 1288 N N . GLU A 1 175 ? -13.694 -3.191 0.912 1.00 97.50 175 GLU A N 1
ATOM 1289 C CA . GLU A 1 175 ? -13.950 -2.051 0.028 1.00 97.50 175 GLU A CA 1
ATOM 1290 C C . GLU A 1 175 ? -12.902 -2.029 -1.097 1.00 97.50 175 GLU A C 1
ATOM 1292 O O . GLU A 1 175 ? -11.699 -2.150 -0.835 1.00 97.50 175 GLU A O 1
ATOM 1297 N N . ILE A 1 176 ? -13.337 -1.852 -2.347 1.00 98.06 176 ILE A N 1
ATOM 1298 C CA . ILE A 1 176 ? -12.464 -1.859 -3.531 1.00 98.06 176 ILE A CA 1
ATOM 1299 C C . ILE A 1 176 ? -12.340 -0.446 -4.105 1.00 98.06 176 ILE A C 1
ATOM 1301 O O . ILE A 1 176 ? -13.334 0.174 -4.473 1.00 98.06 176 ILE A O 1
ATOM 1305 N N . GLU A 1 177 ? -11.104 0.030 -4.255 1.00 97.75 177 GLU A N 1
ATOM 1306 C CA . GLU A 1 177 ? -10.762 1.242 -5.003 1.00 97.75 177 GLU A CA 1
ATOM 1307 C C . GLU A 1 177 ? -9.838 0.868 -6.179 1.00 97.75 177 GLU A C 1
ATOM 1309 O O . GLU A 1 177 ? -8.674 0.514 -5.997 1.00 97.75 177 GLU A O 1
ATOM 1314 N N . ASP A 1 178 ? -10.359 0.911 -7.403 1.00 97.31 178 ASP A N 1
ATOM 1315 C CA . ASP A 1 178 ? -9.744 0.322 -8.601 1.00 97.31 178 ASP A CA 1
ATOM 1316 C C . ASP A 1 178 ? -9.285 1.352 -9.651 1.00 97.31 178 ASP A C 1
ATOM 1318 O O . ASP A 1 178 ? -9.053 1.007 -10.813 1.00 97.31 178 ASP A O 1
ATOM 1322 N N . LYS A 1 179 ? -9.137 2.622 -9.263 1.00 97.31 179 LYS A N 1
ATOM 1323 C CA . LYS A 1 179 ? -8.796 3.735 -10.164 1.00 97.31 179 LYS A CA 1
ATOM 1324 C C . LYS A 1 179 ? -7.421 4.332 -9.895 1.00 97.31 179 LYS A C 1
ATOM 1326 O O . LYS A 1 179 ? -6.888 5.006 -10.773 1.00 97.31 179 LYS A O 1
ATOM 1331 N N . ALA A 1 180 ? -6.831 4.117 -8.720 1.00 95.50 180 ALA A N 1
ATOM 1332 C CA . ALA A 1 180 ? -5.535 4.704 -8.388 1.00 95.50 180 ALA A CA 1
ATOM 1333 C C . ALA A 1 180 ? -4.393 4.220 -9.302 1.00 95.50 180 ALA A C 1
ATOM 1335 O O . ALA A 1 180 ? -4.041 3.042 -9.313 1.00 95.50 180 ALA A O 1
ATOM 1336 N N . GLU A 1 181 ? -3.735 5.152 -9.994 1.00 94.25 181 GLU A N 1
ATOM 1337 C CA . GLU A 1 181 ? -2.531 4.884 -10.801 1.00 94.25 181 GLU A CA 1
ATOM 1338 C C . GLU A 1 181 ? -1.228 5.206 -10.049 1.00 94.25 181 GLU A C 1
ATOM 1340 O O . GLU A 1 181 ? -0.124 4.868 -10.484 1.00 94.25 181 GLU A O 1
ATOM 1345 N N . SER A 1 182 ? -1.329 5.871 -8.898 1.00 95.00 182 SER A N 1
ATOM 1346 C CA . SER A 1 182 ? -0.188 6.234 -8.068 1.00 95.00 182 SER A CA 1
ATOM 1347 C C . SER A 1 182 ? -0.544 6.252 -6.585 1.00 95.00 182 SER A C 1
ATOM 1349 O O . SER A 1 182 ? -1.702 6.368 -6.202 1.00 95.00 182 SER A O 1
ATOM 1351 N N . THR A 1 183 ? 0.475 6.223 -5.722 1.00 94.44 183 THR A N 1
ATOM 1352 C CA . THR A 1 183 ? 0.297 6.349 -4.265 1.00 94.44 183 THR A CA 1
ATOM 1353 C C . THR A 1 183 ? -0.419 7.645 -3.867 1.00 94.44 183 THR A C 1
ATOM 1355 O O . THR A 1 183 ? -1.137 7.675 -2.871 1.00 94.44 183 THR A O 1
ATOM 1358 N N . TRP A 1 184 ? -0.219 8.725 -4.630 1.00 95.19 184 TRP A N 1
ATOM 1359 C CA . TRP A 1 184 ? -0.924 9.988 -4.422 1.00 95.19 184 TRP A CA 1
ATOM 1360 C C . TRP A 1 184 ? -2.405 9.882 -4.793 1.00 95.19 184 TRP A C 1
ATOM 1362 O O . TRP A 1 184 ? -3.243 10.409 -4.065 1.00 95.19 184 TRP A O 1
ATOM 1372 N N . ASP A 1 185 ? -2.726 9.168 -5.874 1.00 95.50 185 ASP A N 1
ATOM 1373 C CA . ASP A 1 185 ? -4.113 8.934 -6.281 1.00 95.50 185 ASP A CA 1
ATOM 1374 C C . ASP A 1 185 ? -4.824 8.041 -5.271 1.00 95.50 185 ASP A C 1
ATOM 1376 O O . ASP A 1 185 ? -5.903 8.412 -4.825 1.00 95.50 185 ASP A O 1
ATOM 1380 N N . SER A 1 186 ? -4.181 6.961 -4.801 1.00 96.81 186 SER A N 1
ATOM 1381 C CA . SER A 1 186 ? -4.703 6.142 -3.697 1.00 96.81 186 SER A CA 1
ATOM 1382 C C . SER A 1 186 ? -5.051 7.005 -2.485 1.00 96.81 186 SER A C 1
ATOM 1384 O O . SER A 1 186 ? -6.147 6.902 -1.949 1.00 96.81 186 SER A O 1
ATOM 1386 N N . ALA A 1 187 ? -4.146 7.897 -2.064 1.00 96.12 187 ALA A N 1
ATOM 1387 C CA . ALA A 1 187 ? -4.405 8.782 -0.932 1.00 96.12 187 ALA A CA 1
ATOM 1388 C C . ALA A 1 187 ? -5.608 9.708 -1.193 1.00 96.12 187 ALA A C 1
ATOM 1390 O O . ALA A 1 187 ? -6.492 9.815 -0.348 1.00 96.12 187 ALA A O 1
ATOM 1391 N N . ARG A 1 188 ? -5.668 10.366 -2.360 1.00 95.88 188 ARG A N 1
ATOM 1392 C CA . ARG A 1 188 ? -6.760 11.298 -2.694 1.00 95.88 188 ARG A CA 1
ATOM 1393 C C . ARG A 1 188 ? -8.111 10.608 -2.836 1.00 95.88 188 ARG A C 1
ATOM 1395 O O . ARG A 1 188 ? -9.081 11.103 -2.282 1.00 95.88 188 ARG A O 1
ATOM 1402 N N . LEU A 1 189 ? -8.169 9.500 -3.569 1.00 96.25 189 LEU A N 1
ATOM 1403 C CA . LEU A 1 189 ? -9.406 8.765 -3.826 1.00 96.25 189 LEU A CA 1
ATOM 1404 C C . LEU A 1 189 ? -9.963 8.171 -2.532 1.00 96.25 189 LEU A C 1
ATOM 1406 O O . LEU A 1 189 ? -11.165 8.228 -2.291 1.00 96.25 189 LEU A O 1
ATOM 1410 N N . LEU A 1 190 ? -9.085 7.681 -1.653 1.00 96.62 190 LEU A N 1
ATOM 1411 C CA . LEU A 1 190 ? -9.504 7.157 -0.359 1.00 96.62 190 LEU A CA 1
ATOM 1412 C C . LEU A 1 190 ? -9.854 8.235 0.665 1.00 96.62 190 LEU A C 1
ATOM 1414 O O . LEU A 1 190 ? -10.531 7.914 1.636 1.00 96.62 190 LEU A O 1
ATOM 1418 N N . ALA A 1 191 ? -9.441 9.492 0.482 1.00 94.31 191 ALA A N 1
ATOM 1419 C CA . ALA A 1 191 ? -9.793 10.563 1.413 1.00 94.31 191 ALA A CA 1
ATOM 1420 C C . ALA A 1 191 ? -11.313 10.730 1.523 1.00 94.31 191 ALA A C 1
ATOM 1422 O O . ALA A 1 191 ? -11.844 10.718 2.633 1.00 94.31 191 ALA A O 1
ATOM 1423 N N . ASP A 1 192 ? -12.009 10.791 0.387 1.00 87.19 192 ASP A N 1
ATOM 1424 C CA . ASP A 1 192 ? -13.464 10.957 0.362 1.00 87.19 192 ASP A CA 1
ATOM 1425 C C . ASP A 1 192 ? -14.184 9.686 0.840 1.00 87.19 192 ASP A C 1
ATOM 1427 O O . ASP A 1 192 ? -15.125 9.765 1.632 1.00 87.19 192 ASP A O 1
ATOM 1431 N N . VAL A 1 193 ? -13.690 8.507 0.437 1.00 90.12 193 VAL A N 1
ATOM 1432 C CA . VAL A 1 193 ? -14.238 7.206 0.861 1.00 90.12 193 VAL A CA 1
ATOM 1433 C C . VAL A 1 193 ? -14.144 7.046 2.379 1.00 90.12 193 VAL A C 1
ATOM 1435 O O . VAL A 1 193 ? -15.133 6.730 3.038 1.00 90.12 193 VAL A O 1
ATOM 1438 N N . LEU A 1 194 ? -12.974 7.291 2.969 1.00 94.06 194 LEU A N 1
ATOM 1439 C CA . LEU A 1 194 ? -12.764 7.140 4.409 1.00 94.06 194 LEU A CA 1
ATOM 1440 C C . LEU A 1 194 ? -13.515 8.215 5.204 1.00 94.06 194 LEU A C 1
ATOM 1442 O O . LEU A 1 194 ? -14.119 7.901 6.233 1.00 94.06 194 LEU A O 1
ATOM 1446 N N . ALA A 1 195 ? -13.555 9.456 4.705 1.00 91.25 195 ALA A N 1
ATOM 1447 C CA . ALA A 1 195 ? -14.317 10.536 5.324 1.00 91.25 195 ALA A CA 1
ATOM 1448 C C . ALA A 1 195 ? -15.823 10.233 5.369 1.00 91.25 195 ALA A C 1
ATOM 1450 O O . ALA A 1 195 ? -16.446 10.450 6.410 1.00 91.25 195 ALA A O 1
ATOM 1451 N N . GLY A 1 196 ? -16.392 9.668 4.295 1.00 89.25 196 GLY A N 1
ATOM 1452 C CA . GLY A 1 196 ? -17.795 9.236 4.246 1.00 89.25 196 GLY A CA 1
ATOM 1453 C C . GLY A 1 196 ? -18.156 8.190 5.308 1.00 89.25 196 GLY A C 1
ATOM 1454 O O . GLY A 1 196 ? -19.288 8.154 5.783 1.00 89.25 196 GLY A O 1
ATOM 1455 N N . HIS A 1 197 ? -17.175 7.403 5.755 1.00 89.31 197 HIS A N 1
ATOM 1456 C CA . HIS A 1 197 ? -17.323 6.407 6.819 1.00 89.31 197 HIS A CA 1
ATOM 1457 C C . HIS A 1 197 ? -16.913 6.919 8.211 1.00 89.31 197 HIS A C 1
ATOM 1459 O O . HIS A 1 197 ? -16.867 6.137 9.163 1.00 89.31 197 HIS A O 1
ATOM 1465 N N . GLY A 1 198 ? -16.572 8.206 8.348 1.00 91.94 198 GLY A N 1
ATOM 1466 C CA . GLY A 1 198 ? -16.071 8.783 9.599 1.00 91.94 198 GLY A CA 1
ATOM 1467 C C . GLY A 1 198 ? -14.685 8.272 10.017 1.00 91.94 198 GLY A C 1
ATOM 1468 O O . GLY A 1 198 ? -14.276 8.470 11.161 1.00 91.94 198 GLY A O 1
ATOM 1469 N N . VAL A 1 199 ? -13.949 7.624 9.110 1.00 93.69 199 VAL A N 1
ATOM 1470 C CA . VAL A 1 199 ? -12.630 7.043 9.370 1.00 93.69 199 VAL A CA 1
ATOM 1471 C C . VAL A 1 199 ? -11.563 8.106 9.132 1.00 93.69 199 VAL A C 1
ATOM 1473 O O . VAL A 1 199 ? -11.375 8.587 8.019 1.00 93.69 199 VAL A O 1
ATOM 1476 N N . ARG A 1 200 ? -10.846 8.480 10.193 1.00 89.81 200 ARG A N 1
ATOM 1477 C CA . ARG A 1 200 ? -9.755 9.474 10.132 1.00 89.81 200 ARG A CA 1
ATOM 1478 C C . ARG A 1 200 ? -8.372 8.866 10.284 1.00 89.81 200 ARG A C 1
ATOM 1480 O O . ARG A 1 200 ? -7.373 9.551 10.082 1.00 89.81 200 ARG A O 1
ATOM 1487 N N . GLU A 1 201 ? -8.315 7.598 10.663 1.00 94.06 201 GLU A N 1
ATOM 1488 C CA . GLU A 1 201 ? -7.081 6.888 10.929 1.00 94.06 201 GLU A CA 1
ATOM 1489 C C . GLU A 1 201 ? -7.161 5.470 10.372 1.00 94.06 201 GLU A C 1
ATOM 1491 O O . GLU A 1 201 ? -8.177 4.797 10.536 1.00 94.06 201 GLU A O 1
ATOM 1496 N N . VAL A 1 202 ? -6.093 5.032 9.708 1.00 96.06 202 VAL A N 1
ATOM 1497 C CA . VAL A 1 202 ? -6.005 3.715 9.068 1.00 96.06 202 VAL A CA 1
ATOM 1498 C C . VAL A 1 202 ? -4.630 3.096 9.285 1.00 96.06 202 VAL A C 1
ATOM 1500 O O . VAL A 1 202 ? -3.624 3.804 9.403 1.00 96.06 202 VAL A O 1
ATOM 1503 N N . LEU A 1 203 ? -4.571 1.765 9.285 1.00 96.12 203 LEU A N 1
ATOM 1504 C CA . LEU A 1 203 ? -3.321 1.053 9.034 1.00 96.12 203 LEU A CA 1
ATOM 1505 C C . LEU A 1 203 ? -3.042 1.049 7.531 1.00 96.12 203 LEU A C 1
ATOM 1507 O O . LEU A 1 203 ? -3.938 0.806 6.731 1.00 96.12 203 LEU A O 1
ATOM 1511 N N . VAL A 1 204 ? -1.799 1.292 7.135 1.00 96.81 204 VAL A N 1
ATOM 1512 C CA . VAL A 1 204 ? -1.379 1.274 5.730 1.00 96.81 204 VAL A CA 1
ATOM 1513 C C . VAL A 1 204 ? -0.446 0.094 5.502 1.00 96.81 204 VAL A C 1
ATOM 1515 O O . VAL A 1 204 ? 0.731 0.140 5.869 1.00 96.81 204 VAL A O 1
ATOM 1518 N N . VAL A 1 205 ? -0.978 -0.949 4.868 1.00 98.00 205 VAL A N 1
ATOM 1519 C CA . VAL A 1 205 ? -0.305 -2.222 4.606 1.00 98.00 205 VAL A CA 1
ATOM 1520 C C . VAL A 1 205 ? 0.480 -2.137 3.300 1.00 98.00 205 VAL A C 1
ATOM 1522 O O . VAL A 1 205 ? -0.085 -2.108 2.202 1.00 98.00 205 VAL A O 1
ATOM 1525 N N . THR A 1 206 ? 1.810 -2.097 3.397 1.00 97.62 206 THR A N 1
ATOM 1526 C CA . THR A 1 206 ? 2.693 -2.095 2.221 1.00 97.62 206 THR A CA 1
ATOM 1527 C C . THR A 1 206 ? 4.122 -2.542 2.561 1.00 97.62 206 THR A C 1
ATOM 1529 O O . THR A 1 206 ? 4.398 -2.999 3.667 1.00 97.62 206 THR A O 1
ATOM 1532 N N . ASP A 1 207 ? 5.053 -2.472 1.605 1.00 95.75 207 ASP A N 1
ATOM 1533 C CA . ASP A 1 207 ? 6.452 -2.836 1.863 1.00 95.75 207 ASP A CA 1
ATOM 1534 C C . ASP A 1 207 ? 7.122 -1.849 2.834 1.00 95.75 207 ASP A C 1
ATOM 1536 O O . ASP A 1 207 ? 6.860 -0.647 2.745 1.00 95.75 207 ASP A O 1
ATOM 1540 N N . PRO A 1 208 ? 8.082 -2.294 3.669 1.00 95.38 208 PRO A N 1
ATOM 1541 C CA . PRO A 1 208 ? 8.662 -1.457 4.720 1.00 95.38 208 PRO A CA 1
ATOM 1542 C C . PRO A 1 208 ? 9.194 -0.104 4.230 1.00 95.38 208 PRO A C 1
ATOM 1544 O O . PRO A 1 208 ? 8.879 0.933 4.795 1.00 95.38 208 PRO A O 1
ATOM 1547 N N . LEU A 1 209 ? 9.963 -0.064 3.142 1.00 94.88 209 LEU A N 1
ATOM 1548 C CA . LEU A 1 209 ? 10.497 1.207 2.633 1.00 94.88 209 LEU A CA 1
ATOM 1549 C C . LEU A 1 209 ? 9.404 2.093 2.008 1.00 94.88 209 LEU A C 1
ATOM 1551 O O . LEU A 1 209 ? 9.479 3.317 2.082 1.00 94.88 209 LEU A O 1
ATOM 1555 N N . HIS A 1 210 ? 8.367 1.479 1.434 1.00 96.00 210 HIS A N 1
ATOM 1556 C CA . HIS A 1 210 ? 7.265 2.173 0.769 1.00 96.00 210 HIS A CA 1
ATOM 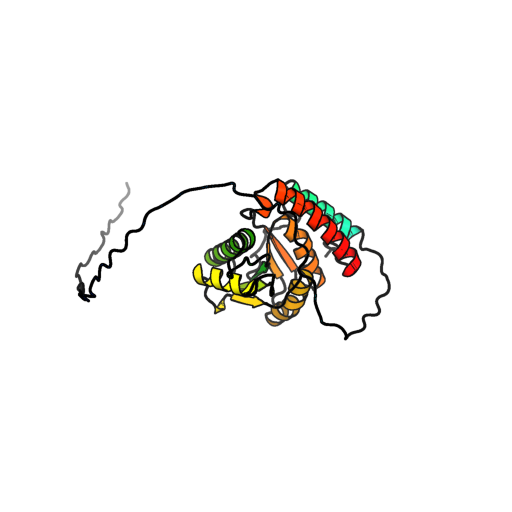1557 C C . HIS A 1 210 ? 6.278 2.819 1.755 1.00 96.00 210 HIS A C 1
ATOM 1559 O O . HIS A 1 210 ? 5.616 3.809 1.425 1.00 96.00 210 HIS A O 1
ATOM 1565 N N . CYS A 1 211 ? 6.209 2.313 2.988 1.00 94.75 211 CYS A N 1
ATOM 1566 C CA . CYS A 1 211 ? 5.391 2.892 4.048 1.00 94.75 211 CYS A CA 1
ATOM 1567 C C . CYS A 1 211 ? 5.722 4.369 4.317 1.00 94.75 211 CYS A C 1
ATOM 1569 O O . CYS A 1 211 ? 4.808 5.136 4.592 1.00 94.75 211 CYS A O 1
ATOM 1571 N N . VAL A 1 212 ? 6.991 4.789 4.208 1.00 93.88 212 VAL A N 1
ATOM 1572 C CA . VAL A 1 212 ? 7.403 6.178 4.503 1.00 93.88 212 VAL A CA 1
ATOM 1573 C C . VAL A 1 212 ? 6.704 7.168 3.570 1.00 93.88 212 VAL A C 1
ATOM 1575 O O . VAL A 1 212 ? 6.078 8.126 4.021 1.00 93.88 212 VAL A O 1
ATOM 1578 N N . ARG A 1 213 ? 6.775 6.918 2.258 1.00 94.12 213 ARG A N 1
ATOM 1579 C CA . ARG A 1 213 ? 6.124 7.761 1.248 1.00 94.12 213 ARG A CA 1
ATOM 1580 C C . ARG A 1 213 ? 4.607 7.672 1.336 1.00 94.12 213 ARG A C 1
ATOM 1582 O O . ARG A 1 213 ? 3.934 8.690 1.211 1.00 94.12 213 ARG A O 1
ATOM 1589 N N . THR A 1 214 ? 4.082 6.469 1.559 1.00 94.69 214 THR A N 1
ATOM 1590 C CA . THR A 1 214 ? 2.634 6.253 1.619 1.00 94.69 214 THR A CA 1
ATOM 1591 C C . THR A 1 214 ? 2.021 6.975 2.815 1.00 94.69 214 THR A C 1
ATOM 1593 O O . THR A 1 214 ? 1.068 7.724 2.635 1.00 94.69 214 THR A O 1
ATOM 1596 N N . ALA A 1 215 ? 2.611 6.854 4.007 1.00 93.56 215 ALA A N 1
ATOM 1597 C CA . ALA A 1 215 ? 2.144 7.573 5.188 1.00 93.56 215 ALA A CA 1
ATOM 1598 C C . ALA A 1 215 ? 2.164 9.091 4.964 1.00 93.56 215 ALA A C 1
ATOM 1600 O O . ALA A 1 215 ? 1.163 9.757 5.202 1.00 93.56 215 ALA A O 1
ATOM 1601 N N . ALA A 1 216 ? 3.251 9.628 4.401 1.00 91.94 216 ALA A N 1
ATOM 1602 C CA . ALA A 1 216 ? 3.348 11.054 4.104 1.00 91.94 216 ALA A CA 1
ATOM 1603 C C . ALA A 1 216 ? 2.300 11.529 3.070 1.00 91.94 216 ALA A C 1
ATOM 1605 O O . ALA A 1 216 ? 1.789 12.644 3.174 1.00 91.94 216 ALA A O 1
ATOM 1606 N N . ALA A 1 217 ? 1.959 10.699 2.077 1.00 93.81 217 ALA A N 1
ATOM 1607 C CA . ALA A 1 217 ? 0.918 11.009 1.096 1.00 93.81 217 ALA A CA 1
ATOM 1608 C C . ALA A 1 217 ? -0.488 11.029 1.723 1.00 93.81 217 ALA A C 1
ATOM 1610 O O . ALA A 1 217 ? -1.252 11.956 1.463 1.00 93.81 217 ALA A O 1
ATOM 1611 N N . PHE A 1 218 ? -0.805 10.054 2.577 1.00 94.88 218 PHE A N 1
ATOM 1612 C CA . PHE A 1 218 ? -2.085 9.970 3.289 1.00 94.88 218 PHE A CA 1
ATOM 1613 C C . PHE A 1 218 ? -2.242 11.098 4.323 1.00 94.88 218 PHE A C 1
ATOM 1615 O O . PHE A 1 218 ? -3.272 11.771 4.354 1.00 94.88 218 PHE A O 1
ATOM 1622 N N . GLU A 1 219 ? -1.193 11.395 5.095 1.00 92.06 219 GLU A N 1
ATOM 1623 C CA . GLU A 1 219 ? -1.187 12.523 6.038 1.00 92.06 219 GLU A CA 1
ATOM 1624 C C . GLU A 1 219 ? -1.455 13.851 5.306 1.00 92.06 219 GLU A C 1
ATOM 1626 O O . GLU A 1 219 ? -2.187 14.712 5.797 1.00 92.06 219 GLU A O 1
ATOM 1631 N N . ARG A 1 220 ? -0.930 14.013 4.083 1.00 91.12 220 ARG A N 1
ATOM 1632 C CA . ARG A 1 220 ? -1.100 15.240 3.290 1.00 91.12 220 ARG A CA 1
ATOM 1633 C C . ARG A 1 220 ? -2.544 15.508 2.862 1.00 91.12 220 ARG A C 1
ATOM 1635 O O . ARG A 1 220 ? -2.876 16.678 2.631 1.00 91.12 220 ARG A O 1
ATOM 1642 N N . VAL A 1 221 ? -3.359 14.463 2.739 1.00 92.69 221 VAL A N 1
ATOM 1643 C CA . VAL A 1 221 ? -4.793 14.540 2.415 1.00 92.69 221 VAL A CA 1
ATOM 1644 C C . VAL A 1 221 ? -5.683 14.458 3.662 1.00 92.69 221 VAL A C 1
ATOM 1646 O O . VAL A 1 221 ? -6.900 14.418 3.536 1.00 92.69 221 VAL A O 1
ATOM 1649 N N . GLY A 1 222 ? -5.095 14.482 4.864 1.00 91.88 222 GLY A N 1
ATOM 1650 C CA . GLY A 1 222 ? -5.834 14.530 6.128 1.00 91.88 222 GLY A CA 1
ATOM 1651 C C . GLY A 1 222 ? -6.180 13.168 6.734 1.00 91.88 222 GLY A C 1
ATOM 1652 O O . GLY A 1 222 ? -6.969 13.123 7.674 1.00 91.88 222 GLY A O 1
ATOM 1653 N N . ILE A 1 223 ? -5.589 12.074 6.244 1.00 93.75 223 ILE A N 1
ATOM 1654 C CA . ILE A 1 223 ? -5.756 10.734 6.820 1.00 93.75 223 ILE A CA 1
ATOM 1655 C C . ILE A 1 223 ? -4.559 10.432 7.727 1.00 93.75 223 ILE A C 1
ATOM 1657 O O . ILE A 1 223 ? -3.412 10.439 7.277 1.00 93.75 223 ILE A O 1
ATOM 1661 N N . CYS A 1 224 ? -4.801 10.115 9.000 1.00 93.44 224 CYS A N 1
ATOM 1662 C CA . CYS A 1 224 ? -3.751 9.617 9.885 1.00 93.44 224 CYS A CA 1
ATOM 1663 C C . CYS A 1 224 ? -3.367 8.191 9.456 1.00 93.44 224 CYS A C 1
ATOM 1665 O O . CYS A 1 224 ? -4.096 7.229 9.695 1.00 93.44 224 CYS A O 1
ATOM 1667 N N . ALA A 1 225 ? -2.235 8.048 8.772 1.00 93.12 225 ALA A N 1
ATOM 1668 C CA . ALA A 1 225 ? -1.752 6.761 8.292 1.00 93.12 225 ALA A CA 1
ATOM 1669 C C . ALA A 1 225 ? -0.719 6.173 9.253 1.00 93.12 225 ALA A C 1
ATOM 1671 O O . ALA A 1 225 ? 0.402 6.677 9.374 1.00 93.12 225 ALA A O 1
ATOM 1672 N N . ARG A 1 226 ? -1.073 5.063 9.904 1.00 93.62 226 ARG A N 1
ATOM 1673 C CA . ARG A 1 226 ? -0.133 4.257 10.687 1.00 93.62 226 ARG A CA 1
ATOM 1674 C C . ARG A 1 226 ? 0.532 3.216 9.774 1.00 93.62 226 ARG A C 1
ATOM 1676 O O . ARG A 1 226 ? -0.172 2.401 9.180 1.00 93.62 226 ARG A O 1
ATOM 1683 N N . PRO A 1 227 ? 1.869 3.219 9.635 1.00 94.12 227 PRO A N 1
ATOM 1684 C CA . PRO A 1 227 ? 2.578 2.222 8.836 1.00 94.12 227 PRO A CA 1
ATOM 1685 C C . PRO A 1 227 ? 2.367 0.790 9.341 1.00 94.12 227 PRO A C 1
ATOM 1687 O O . PRO A 1 227 ? 2.645 0.523 10.508 1.00 94.12 227 PRO A O 1
ATOM 1690 N N . GLU A 1 228 ? 1.984 -0.124 8.447 1.00 95.31 228 GLU A N 1
ATOM 1691 C CA . GLU A 1 228 ? 1.950 -1.572 8.685 1.00 95.31 228 GLU A CA 1
AT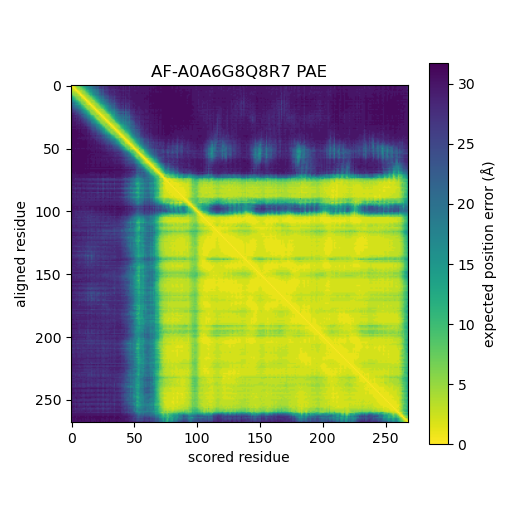OM 1692 C C . GLU A 1 228 ? 2.875 -2.285 7.669 1.00 95.31 228 GLU A C 1
ATOM 1694 O O . GLU A 1 228 ? 2.489 -2.551 6.524 1.00 95.31 228 GLU A O 1
ATOM 1699 N N . PRO A 1 229 ? 4.149 -2.526 8.033 1.00 95.69 229 PRO A N 1
ATOM 1700 C CA . PRO A 1 229 ? 5.160 -3.038 7.112 1.00 95.69 229 PRO A CA 1
ATOM 1701 C C . PRO A 1 229 ? 5.080 -4.557 6.897 1.00 95.69 229 PRO A C 1
ATOM 1703 O O . PRO A 1 229 ? 5.196 -5.355 7.826 1.00 95.69 229 PRO A O 1
ATOM 1706 N N . VAL A 1 230 ? 5.034 -4.980 5.634 1.00 96.25 230 VAL A N 1
ATOM 1707 C CA . VAL A 1 230 ? 4.995 -6.400 5.247 1.00 96.25 230 VAL A CA 1
ATOM 1708 C C . VAL A 1 230 ? 6.409 -6.943 5.015 1.00 96.25 230 VAL A C 1
ATOM 1710 O O . VAL A 1 230 ? 6.935 -6.957 3.900 1.00 96.25 230 VAL A O 1
ATOM 1713 N N . TYR A 1 231 ? 7.047 -7.433 6.078 1.00 94.56 231 TYR A N 1
ATOM 1714 C CA . TYR A 1 231 ? 8.423 -7.956 6.022 1.00 94.56 231 TYR A CA 1
ATOM 1715 C C . TYR A 1 231 ? 8.581 -9.285 5.261 1.00 94.56 231 TYR A C 1
ATOM 1717 O O . TYR A 1 231 ? 9.697 -9.656 4.889 1.00 94.56 231 TYR A O 1
ATOM 1725 N N . SER A 1 232 ? 7.485 -10.007 5.008 1.00 93.88 232 SER A N 1
ATOM 1726 C CA . SER A 1 232 ? 7.485 -11.244 4.213 1.00 93.88 232 SER A CA 1
ATOM 1727 C C . SER A 1 232 ? 7.658 -10.994 2.708 1.00 93.88 232 SER A C 1
ATOM 1729 O O . SER A 1 232 ? 8.006 -11.923 1.974 1.00 93.88 232 SER A O 1
ATOM 1731 N N . SER A 1 233 ? 7.465 -9.750 2.258 1.00 92.38 233 SER A N 1
ATOM 1732 C CA . SER A 1 233 ? 7.571 -9.332 0.861 1.00 92.38 233 SER A CA 1
ATOM 1733 C C . SER A 1 233 ? 8.971 -9.579 0.273 1.00 92.38 233 SER A C 1
ATOM 1735 O O . SER A 1 233 ? 9.979 -9.300 0.936 1.00 92.38 233 SER A O 1
ATOM 1737 N N . PRO A 1 234 ? 9.083 -10.021 -0.998 1.00 92.19 234 PRO A N 1
ATOM 1738 C CA . PRO A 1 234 ? 10.366 -10.104 -1.699 1.00 92.19 234 PRO A CA 1
ATOM 1739 C C . PRO A 1 234 ? 11.128 -8.775 -1.733 1.00 92.19 234 PRO A C 1
ATOM 1741 O O . PRO A 1 234 ? 12.356 -8.788 -1.696 1.00 92.19 234 PRO A O 1
ATOM 1744 N N . MET A 1 235 ? 10.413 -7.642 -1.752 1.00 92.31 235 MET A N 1
ATOM 1745 C CA . MET A 1 235 ? 11.008 -6.300 -1.724 1.00 92.31 235 MET A CA 1
ATOM 1746 C C . MET A 1 235 ? 11.836 -6.056 -0.462 1.00 92.31 235 MET A C 1
ATOM 1748 O O . MET A 1 235 ? 12.854 -5.370 -0.511 1.00 92.31 235 MET A O 1
ATOM 1752 N N . TRP A 1 236 ? 11.445 -6.670 0.656 1.00 93.56 236 TRP A N 1
ATOM 1753 C CA . TRP A 1 236 ? 12.243 -6.651 1.871 1.00 93.56 236 TRP A CA 1
ATOM 1754 C C . TRP A 1 236 ? 13.248 -7.800 1.909 1.00 93.56 236 TRP A C 1
ATOM 1756 O O . TRP A 1 236 ? 14.420 -7.585 2.200 1.00 93.56 236 TRP A O 1
ATOM 1766 N N . ARG A 1 237 ? 12.835 -9.035 1.616 1.00 94.12 237 ARG A N 1
ATOM 1767 C CA . ARG A 1 237 ? 13.683 -10.220 1.836 1.00 94.12 237 ARG A CA 1
ATOM 1768 C C . ARG A 1 237 ? 14.914 -10.274 0.933 1.00 94.12 237 ARG A C 1
ATOM 1770 O O . ARG A 1 237 ? 15.968 -10.688 1.408 1.00 94.12 237 ARG A O 1
ATOM 1777 N N . ASP A 1 238 ? 14.805 -9.837 -0.317 1.00 94.19 238 ASP A N 1
ATOM 1778 C CA . ASP A 1 238 ? 15.919 -9.829 -1.266 1.00 94.19 238 ASP A CA 1
ATOM 1779 C C . ASP A 1 238 ? 16.801 -8.575 -1.061 1.00 94.19 238 ASP A C 1
ATOM 1781 O O . ASP A 1 238 ? 16.310 -7.454 -1.218 1.00 94.19 238 ASP A O 1
ATOM 1785 N N . PRO A 1 239 ? 18.100 -8.714 -0.722 1.00 93.62 239 PRO A N 1
ATOM 1786 C CA . PRO A 1 239 ? 18.981 -7.567 -0.487 1.00 93.62 239 PRO A CA 1
ATOM 1787 C C . PRO A 1 239 ? 19.155 -6.645 -1.700 1.00 93.62 239 PRO A C 1
ATOM 1789 O O . PRO A 1 239 ? 19.335 -5.437 -1.532 1.00 93.62 239 PRO A O 1
ATOM 1792 N N . TRP A 1 240 ? 19.116 -7.191 -2.917 1.00 93.94 240 TRP A N 1
ATOM 1793 C CA . TRP A 1 240 ? 19.254 -6.411 -4.142 1.00 93.94 240 TRP A CA 1
ATOM 1794 C C . TRP A 1 240 ? 18.002 -5.576 -4.396 1.00 93.94 240 TRP A C 1
ATOM 1796 O O . TRP A 1 240 ? 18.097 -4.367 -4.620 1.00 93.94 240 TRP A O 1
ATOM 1806 N N . LEU A 1 241 ? 16.825 -6.198 -4.282 1.00 93.50 241 LEU A N 1
ATOM 1807 C CA . LEU A 1 241 ? 15.550 -5.493 -4.429 1.00 93.50 241 LEU A CA 1
ATOM 1808 C C . LEU A 1 241 ? 15.364 -4.449 -3.325 1.00 93.50 241 LEU A C 1
ATOM 1810 O O . LEU A 1 241 ? 14.973 -3.325 -3.627 1.00 93.50 241 LEU A O 1
ATOM 1814 N N . ARG A 1 242 ? 15.741 -4.766 -2.081 1.00 94.56 242 ARG A N 1
ATOM 1815 C CA . ARG A 1 242 ? 15.696 -3.833 -0.945 1.00 94.56 242 ARG A CA 1
ATOM 1816 C C . ARG A 1 242 ? 16.555 -2.596 -1.184 1.00 94.56 242 ARG A C 1
ATOM 1818 O O . ARG A 1 242 ? 16.109 -1.475 -0.950 1.00 94.56 242 ARG A O 1
ATOM 1825 N N . ARG A 1 243 ? 17.785 -2.784 -1.679 1.00 95.12 243 ARG A N 1
ATOM 1826 C CA . ARG A 1 243 ? 18.671 -1.675 -2.065 1.00 95.12 243 ARG A CA 1
ATOM 1827 C C . ARG A 1 243 ? 18.062 -0.835 -3.183 1.00 95.12 243 ARG A C 1
ATOM 1829 O O . ARG A 1 243 ? 18.056 0.386 -3.079 1.00 95.12 243 ARG A O 1
ATOM 1836 N N . GLY A 1 244 ? 17.540 -1.472 -4.230 1.00 95.12 244 GLY A N 1
ATOM 1837 C CA . GLY A 1 244 ? 16.881 -0.770 -5.333 1.00 95.12 244 GLY A CA 1
ATOM 1838 C C . GLY A 1 244 ? 15.664 0.035 -4.871 1.00 95.12 244 GLY A C 1
ATOM 1839 O O . GLY A 1 244 ? 15.526 1.205 -5.224 1.00 95.12 244 GLY A O 1
ATOM 1840 N N . GLN A 1 245 ? 14.822 -0.560 -4.023 1.00 93.56 245 GLN A N 1
ATOM 1841 C CA . GLN A 1 245 ? 13.656 0.095 -3.442 1.00 93.56 245 GLN A CA 1
ATOM 1842 C C . GLN A 1 245 ? 14.058 1.292 -2.574 1.00 93.56 245 GLN A C 1
ATOM 1844 O O . GLN A 1 245 ? 13.428 2.334 -2.679 1.00 93.56 245 GLN A O 1
ATOM 1849 N N . PHE A 1 246 ? 15.135 1.202 -1.789 1.00 95.81 246 PHE A N 1
ATOM 1850 C CA . PHE A 1 246 ? 15.626 2.332 -0.991 1.00 95.81 246 PHE A CA 1
ATOM 1851 C C . PHE A 1 246 ? 15.944 3.565 -1.847 1.00 95.81 246 PHE A C 1
ATOM 1853 O O . PHE A 1 246 ? 15.501 4.670 -1.530 1.00 95.81 246 PHE A O 1
ATOM 1860 N N . PHE A 1 247 ? 16.667 3.387 -2.955 1.00 96.00 247 PHE A N 1
ATOM 1861 C CA . PHE A 1 247 ? 16.974 4.499 -3.860 1.00 96.00 247 PHE A CA 1
ATOM 1862 C C . PHE A 1 247 ? 15.730 5.024 -4.574 1.00 96.00 247 PHE A C 1
ATOM 1864 O O . PHE A 1 247 ? 15.554 6.239 -4.666 1.00 96.00 247 PHE A O 1
ATOM 1871 N N . ARG A 1 248 ? 14.845 4.126 -5.023 1.00 94.50 248 ARG A N 1
ATOM 1872 C CA . ARG A 1 248 ? 13.565 4.508 -5.630 1.00 94.50 248 ARG A CA 1
ATOM 1873 C C . ARG A 1 248 ? 12.729 5.358 -4.675 1.00 94.50 248 ARG A C 1
ATOM 1875 O O . ARG A 1 248 ? 12.312 6.445 -5.049 1.00 94.50 248 ARG A O 1
ATOM 1882 N N . GLU A 1 249 ? 12.519 4.901 -3.440 1.00 95.25 249 GLU A N 1
ATOM 1883 C CA . GLU A 1 249 ? 11.723 5.638 -2.451 1.00 95.25 249 GLU A CA 1
ATOM 1884 C C . GLU A 1 249 ? 12.401 6.953 -2.041 1.00 95.25 249 GLU A C 1
ATOM 1886 O O . GLU A 1 249 ? 11.713 7.946 -1.830 1.00 95.25 249 GLU A O 1
ATOM 1891 N N . SER A 1 250 ? 13.738 7.010 -2.011 1.00 94.19 250 SER A N 1
ATOM 1892 C CA . SER A 1 250 ? 14.470 8.265 -1.782 1.00 94.19 250 SER A CA 1
ATOM 1893 C C . SER A 1 250 ? 14.167 9.298 -2.874 1.00 94.19 250 SER A C 1
ATOM 1895 O O . SER A 1 250 ? 13.819 10.438 -2.568 1.00 94.19 250 SER A O 1
ATOM 1897 N N . GLY A 1 251 ? 14.248 8.897 -4.149 1.00 94.88 251 GLY A N 1
ATOM 1898 C CA . GLY A 1 251 ? 13.898 9.758 -5.282 1.00 94.88 251 GLY A CA 1
ATOM 1899 C C . GLY A 1 251 ? 12.418 10.145 -5.285 1.00 94.88 251 GLY A C 1
ATOM 1900 O O . GLY A 1 251 ? 12.080 11.313 -5.476 1.00 94.88 251 GLY A O 1
ATOM 1901 N N . ALA A 1 252 ? 11.536 9.190 -4.985 1.00 92.50 252 ALA A N 1
ATOM 1902 C CA . ALA A 1 252 ? 10.102 9.422 -4.920 1.00 92.50 252 ALA A CA 1
ATOM 1903 C C . ALA A 1 252 ? 9.719 10.404 -3.799 1.00 92.50 252 ALA A C 1
ATOM 1905 O O . ALA A 1 252 ? 8.858 11.251 -4.018 1.00 92.50 252 ALA A O 1
ATOM 1906 N N . LEU A 1 253 ? 10.369 10.361 -2.629 1.00 91.94 253 LEU A N 1
ATOM 1907 C CA . LEU A 1 253 ? 10.155 11.343 -1.556 1.00 91.94 253 LEU A CA 1
ATOM 1908 C C . LEU A 1 253 ? 10.542 12.760 -1.991 1.00 91.94 253 LEU A C 1
ATOM 1910 O O . LEU A 1 253 ? 9.791 13.703 -1.742 1.00 91.94 253 LEU A O 1
ATOM 1914 N N . VAL A 1 254 ? 11.676 12.913 -2.680 1.00 92.38 254 VAL A N 1
ATOM 1915 C CA . VAL A 1 254 ? 12.107 14.205 -3.234 1.00 92.38 254 VAL A CA 1
ATOM 1916 C C . VAL A 1 254 ? 11.088 14.716 -4.258 1.00 92.38 254 VAL A C 1
ATOM 1918 O O . VAL A 1 254 ? 10.648 15.862 -4.169 1.00 92.38 254 VAL A O 1
ATOM 1921 N N . TRP A 1 255 ? 10.650 13.854 -5.179 1.00 91.25 255 TRP A N 1
ATOM 1922 C CA . TRP A 1 255 ? 9.619 14.184 -6.166 1.00 91.25 255 TRP A CA 1
ATOM 1923 C C . TRP A 1 255 ? 8.292 14.590 -5.513 1.00 91.25 255 TRP A C 1
ATOM 1925 O O . TRP A 1 255 ? 7.698 15.597 -5.893 1.00 91.25 255 TRP A O 1
ATOM 1935 N N . TYR A 1 256 ? 7.838 13.854 -4.496 1.00 90.06 256 TYR A N 1
ATOM 1936 C CA . TYR A 1 256 ? 6.598 14.143 -3.768 1.00 90.06 256 TYR A CA 1
ATOM 1937 C C . TYR A 1 256 ? 6.689 15.461 -2.986 1.00 90.06 256 TYR A C 1
ATOM 1939 O O . TYR A 1 256 ? 5.728 16.236 -2.969 1.00 90.06 256 TYR A O 1
ATOM 1947 N N . ALA A 1 257 ? 7.848 15.764 -2.399 1.00 87.44 257 ALA A N 1
ATOM 1948 C CA . ALA A 1 257 ? 8.094 17.046 -1.749 1.00 87.44 257 ALA A CA 1
ATOM 1949 C C . ALA A 1 257 ? 8.036 18.212 -2.744 1.00 87.44 257 ALA A C 1
ATOM 1951 O O . ALA A 1 257 ? 7.415 19.231 -2.446 1.00 87.44 257 ALA A O 1
ATOM 1952 N N . MET A 1 258 ? 8.616 18.052 -3.938 1.00 88.44 258 MET A N 1
ATOM 1953 C CA . MET A 1 258 ? 8.589 19.074 -4.992 1.00 88.44 258 MET A CA 1
ATOM 1954 C C . MET A 1 258 ? 7.193 19.259 -5.601 1.00 88.44 258 MET A C 1
ATOM 1956 O O . MET A 1 258 ? 6.740 20.387 -5.768 1.00 88.44 258 MET A O 1
ATOM 1960 N N . ARG A 1 259 ? 6.505 18.162 -5.940 1.00 87.38 259 ARG A N 1
ATOM 1961 C CA . ARG A 1 259 ? 5.251 18.193 -6.706 1.00 87.38 259 ARG A CA 1
ATOM 1962 C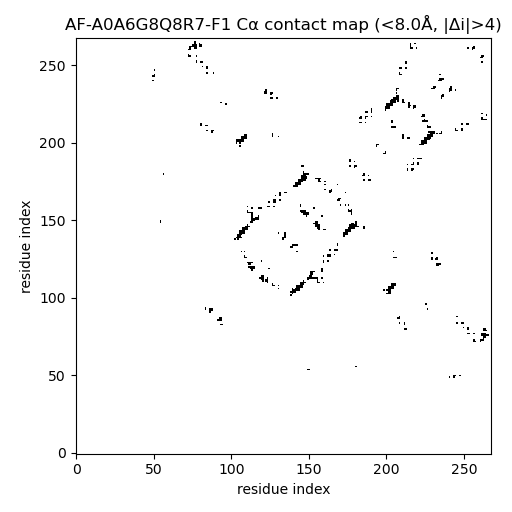 C . ARG A 1 259 ? 4.018 18.443 -5.843 1.00 87.38 259 ARG A C 1
ATOM 1964 O O . ARG A 1 259 ? 3.127 19.184 -6.248 1.00 87.38 259 ARG A O 1
ATOM 1971 N N . TYR A 1 260 ? 3.952 17.823 -4.667 1.00 83.19 260 TYR A N 1
ATOM 1972 C CA . TYR A 1 260 ? 2.756 17.833 -3.818 1.00 83.19 260 TYR A CA 1
ATOM 1973 C C . TYR A 1 260 ? 2.955 18.624 -2.517 1.00 83.19 260 TYR A C 1
ATOM 1975 O O . TYR A 1 260 ? 1.992 18.896 -1.789 1.00 83.19 260 TYR A O 1
ATOM 1983 N N . GLY A 1 261 ? 4.188 19.056 -2.229 1.00 80.19 261 GLY A N 1
ATOM 1984 C CA . GLY A 1 261 ? 4.532 19.669 -0.946 1.00 80.19 261 GLY A CA 1
ATOM 1985 C C . GLY A 1 261 ? 4.395 18.677 0.208 1.00 80.19 261 GLY A C 1
ATOM 1986 O O . GLY A 1 261 ? 4.015 19.071 1.306 1.00 80.19 261 GLY A O 1
ATOM 1987 N N . VAL A 1 262 ? 4.623 17.388 -0.057 1.00 75.38 262 VAL A N 1
ATOM 1988 C CA . VAL A 1 262 ? 4.608 16.327 0.954 1.00 75.38 262 VAL A CA 1
ATOM 1989 C C . VAL A 1 262 ? 5.947 16.351 1.691 1.00 75.38 262 VAL A C 1
ATOM 1991 O O . VAL A 1 262 ? 6.996 16.127 1.096 1.00 75.38 262 VAL A O 1
ATOM 1994 N N . GLY A 1 263 ? 5.923 16.635 2.988 1.00 57.91 263 GLY A N 1
ATOM 1995 C CA . GLY A 1 263 ? 7.073 16.517 3.880 1.00 57.91 263 GLY A CA 1
ATOM 1996 C C . GLY A 1 263 ? 6.618 15.799 5.144 1.00 57.91 263 GLY A C 1
ATOM 1997 O O . GLY A 1 263 ? 5.574 16.151 5.681 1.00 57.91 263 GLY A O 1
ATOM 1998 N N . GLY A 1 264 ? 7.352 14.772 5.580 1.00 57.56 264 GLY A N 1
ATOM 1999 C CA . GLY A 1 264 ? 6.944 13.938 6.711 1.00 57.56 264 GLY A CA 1
ATOM 2000 C C . GLY A 1 264 ? 6.724 14.752 7.991 1.00 57.56 264 GLY A C 1
ATOM 2001 O O . GLY A 1 264 ? 7.478 15.691 8.254 1.00 57.56 264 GLY A O 1
ATOM 2002 N N . ARG A 1 265 ? 5.652 14.393 8.716 1.00 54.81 265 ARG A N 1
ATOM 2003 C CA . ARG A 1 265 ? 5.108 14.992 9.949 1.00 54.81 265 ARG A CA 1
ATOM 2004 C C . ARG A 1 265 ? 5.586 16.414 10.263 1.00 54.81 265 ARG A C 1
ATOM 2006 O O . ARG A 1 265 ? 6.494 16.635 11.065 1.00 54.81 265 ARG A O 1
ATOM 2013 N N . SER A 1 266 ? 4.882 17.396 9.703 1.00 43.94 266 SER A N 1
ATOM 2014 C CA . SER A 1 266 ? 4.669 18.670 10.394 1.00 43.94 266 SER A CA 1
ATOM 2015 C C . SER A 1 266 ? 3.915 18.387 11.698 1.00 43.94 266 SER A C 1
ATOM 2017 O O . SER A 1 266 ? 2.888 17.713 11.663 1.00 43.94 266 SER A O 1
ATOM 2019 N N . GLY A 1 267 ? 4.478 18.826 12.826 1.00 41.75 267 GLY A N 1
ATOM 2020 C CA . GLY A 1 267 ? 4.036 18.489 14.181 1.00 41.75 267 GLY A CA 1
ATOM 2021 C C . GLY A 1 267 ? 2.549 18.721 14.464 1.00 41.75 267 GLY A C 1
ATOM 2022 O O . GLY A 1 267 ? 1.911 19.565 13.835 1.00 41.75 267 GLY A O 1
ATOM 2023 N N . ARG A 1 268 ? 2.053 17.926 15.421 1.00 36.91 268 ARG A N 1
ATOM 2024 C CA . ARG A 1 268 ? 0.815 18.172 16.170 1.00 36.91 268 ARG A CA 1
ATOM 2025 C C . ARG A 1 268 ? 0.906 19.488 16.932 1.00 36.91 268 ARG A C 1
ATOM 2027 O O . ARG A 1 268 ? 2.040 19.828 17.345 1.00 36.91 268 ARG A O 1
#

Secondary structure (DSSP, 8-state):
---PPP----------------------------------------------------S-----------PPP-HHHHHHHHHHHHHHHTT---TT----SPPPSEEEEEP--EETTTEEPHHHHHHHHHHHHHHHTTS-SEEEEE----SSSS-HHHHHHHHHHHTT--GGGEEEE---SSHHHHHHHHHHHHHHTT--EEEEEE-HHHHHHHHHHHHHTT-EEEEEE-TTSHHHHSHHHHHHHHHHHHHHHHHHHHHH---S----

Mean predicted aligned error: 14.18 Å

Nearest PDB structures (foldseek):
  5cnj-assembly1_A  TM=5.375E-01  e=2.168E-01  Homo sapiens
  5cnk-assembly2_B  TM=5.196E-01  e=2.439E-01  Homo sapiens
  5x2n-assembly1_B  TM=4.352E-01  e=7.083E-02  Oryzias latipes
  5cni-assembly1_B  TM=5.271E-01  e=3.682E-01  Homo sapiens
  5kzq-assembly1_A  TM=4.954E-01  e=2.743E-01  Homo sapiens

Organism: NCBI:txid2653851

Sequence (268 aa):
MRRVPEIHPAARGIGPRRRGTVRGRVRRTVGAGRLRGGGGDPAVRRPRHAPDERQHARGSAPGEGIGRRLSGIPFKGLLFGLLELLSVYRGRGFRGHDSSGAGPSVAVVLGTQVLAGGRPSRTLEARVLHAARMYAAGGIDRLVVTGGLGKHPPTEAEVMARILGQDGVPDEAVEIEDKAESTWDSARLLADVLAGHGVREVLVVTDPLHCVRTAAAFERVGICARPEPVYSSPMWRDPWLRRGQFFRESGALVWYAMRYGVGGRSGR

Solvent-accessible surface area (backbone atoms only — not comparable to full-atom values): 16312 Å² total; per-residue (Å²): 139,87,86,81,85,86,81,85,83,91,86,83,81,91,82,90,83,78,90,82,84,82,86,79,87,76,84,86,81,88,81,90,82,88,78,86,81,87,87,83,88,80,78,91,77,77,80,86,85,77,85,88,90,72,80,75,90,77,87,88,84,86,89,80,90,74,93,69,80,85,71,71,68,47,57,69,16,40,52,46,42,54,52,48,40,52,32,38,74,73,70,68,49,77,86,89,77,74,82,83,63,86,70,51,44,34,36,37,37,60,50,80,46,38,35,81,90,48,36,70,31,69,50,37,47,42,42,42,57,49,52,44,51,41,36,76,69,69,61,30,72,35,39,36,29,32,14,12,71,58,96,22,60,53,29,30,12,58,51,43,53,53,51,32,46,75,72,70,46,57,68,95,35,53,46,78,39,55,73,26,88,42,69,62,41,39,27,54,62,44,39,59,56,33,51,76,70,72,47,52,50,30,31,34,36,31,48,58,67,53,28,56,55,47,29,30,38,23,45,71,60,67,32,46,46,43,74,38,62,35,67,85,16,54,54,56,68,36,68,66,47,31,54,53,47,50,54,51,46,53,52,48,43,54,49,38,16,69,76,71,63,36,34,33,80,75,77,132